Protein AF-A0A9P6GEH4-F1 (afdb_monomer_lite)

InterPro domains:
  IPR002589 Macro domain [PF01661] (105-214)
  IPR002589 Macro domain [PS51154] (75-258)
  IPR002589 Macro domain [SM00506] (87-214)
  IPR043472 Macro domain-like [G3DSA:3.40.220.10] (6-264)
  IPR043472 Macro domain-like [SSF52949] (82-255)

Radius of gyration: 27.11 Å; chains: 1; bounding box: 64×70×60 Å

Sequence (370 aa):
MNAICENITEMIKLAKTKENLGMPSHKILWVDYNDHMYTYQVLNIVELVEITQEFAQHLNDVLERDVAGILLAKDTSATPSACFNEIVCLTKEDITKIEVDILVRSTDKEFSGIGRLDRTVFLVGGLELQQECAKHAPCKEGEVVLTRGYALPAKQVLHAIPPAIYKTDTLQVLRQMYRKIIHMASYLEARSIAISTLGTGILKYPRTNSATIALREIKEFLRFGESNKQSNSIKKIVLIVFSSNNEFIYKSLLPAYFPPNALSIDDREHIRRSGSAKQSASNARPLEPTKEDTLIVFESHARGCPTCRNIPELYSEGRDFCDDGYRFAAQGLQHLHMRADQSVHQLRTVEDFPQEMDIPVVFPLSLELL

Secondary structure (DSSP, 8-state):
-----SSHHHHHHHHHHHGGGTPPPHHHHHHHHHHHHHHHHS--HHHHHHHHHHHHHHHHHHHHHHHT-S-------PPP-HHHHHHEEEEES-GGG---SEEEEE--TT----SHHHHHHHHHHHHHHHHHHHTTPSP-TT-EEEEE-TTSSSSEEEEE---SS--TTHHHHHHHHHHHHHHHHHHTT-SEEEEE-SSSSTT---HHHHHHHHHHHHHHHHHHHHHTT------EEEEEESSHHHHHHHHHHHHHHSPPP---HHHHHHHHHHS--S----SPEEPPHHHHHHHHHHHHHHHH-TTTT-HHHHHHTTPPPPHHHHHHHHHHHTTEEE-TTS-EEE--TTTSPPEEEE--TT-HHHHHH-

Structure (mmCIF, N/CA/C/O backbone):
data_AF-A0A9P6GEH4-F1
#
_entry.id   AF-A0A9P6GEH4-F1
#
loop_
_atom_site.group_PDB
_atom_site.id
_atom_site.type_symbol
_atom_site.label_atom_id
_atom_site.label_alt_id
_atom_site.label_comp_id
_atom_site.label_asym_id
_atom_site.label_entity_id
_atom_site.label_seq_id
_atom_site.pdbx_PDB_ins_code
_atom_site.Cartn_x
_atom_site.Cartn_y
_atom_site.Cartn_z
_atom_site.occupancy
_atom_site.B_iso_or_equiv
_atom_site.auth_seq_id
_atom_site.auth_comp_id
_atom_site.auth_asym_id
_atom_site.auth_atom_id
_atom_site.pdbx_PDB_model_num
ATOM 1 N N . MET A 1 1 ? 49.163 -15.439 -20.091 1.00 29.33 1 MET A N 1
ATOM 2 C CA . MET A 1 1 ? 48.497 -15.711 -18.800 1.00 29.33 1 MET A CA 1
ATOM 3 C C . MET A 1 1 ? 47.175 -14.976 -18.822 1.00 29.33 1 MET A C 1
ATOM 5 O O . MET A 1 1 ? 47.191 -13.753 -18.901 1.00 29.33 1 MET A O 1
ATOM 9 N N . ASN A 1 2 ? 46.056 -15.698 -18.844 1.00 35.34 2 ASN A N 1
ATOM 10 C CA . ASN A 1 2 ? 44.735 -15.075 -18.837 1.00 35.34 2 ASN A CA 1
ATOM 11 C C . ASN A 1 2 ? 44.352 -14.795 -17.385 1.00 35.34 2 ASN A C 1
ATOM 13 O O . ASN A 1 2 ? 44.004 -15.721 -16.660 1.00 35.34 2 ASN A O 1
ATOM 17 N N . ALA A 1 3 ? 44.449 -13.535 -16.963 1.00 37.56 3 ALA A N 1
ATOM 18 C CA . ALA A 1 3 ? 43.859 -13.105 -15.704 1.00 37.56 3 ALA A CA 1
ATOM 19 C C . ALA A 1 3 ? 42.332 -13.157 -15.855 1.00 37.56 3 ALA A C 1
ATOM 21 O O . ALA A 1 3 ? 41.754 -12.377 -16.615 1.00 37.56 3 ALA A O 1
ATOM 22 N N . ILE A 1 4 ? 41.703 -14.111 -15.172 1.00 38.25 4 ILE A N 1
ATOM 23 C CA . ILE A 1 4 ? 40.253 -14.154 -14.996 1.00 38.25 4 ILE A CA 1
ATOM 24 C C . ILE A 1 4 ? 39.933 -13.068 -13.967 1.00 38.25 4 ILE A C 1
ATOM 26 O O . ILE A 1 4 ? 40.481 -13.096 -12.870 1.00 38.25 4 ILE A O 1
ATOM 30 N N . CYS A 1 5 ? 39.113 -12.079 -14.326 1.00 41.75 5 CYS A N 1
ATOM 31 C CA . CYS A 1 5 ? 38.716 -11.034 -13.383 1.00 41.75 5 CYS A CA 1
ATOM 32 C C . CYS A 1 5 ? 37.807 -11.626 -12.306 1.00 41.75 5 CYS A C 1
ATOM 34 O O . CYS A 1 5 ? 36.786 -12.230 -12.634 1.00 41.75 5 CYS A O 1
ATOM 36 N N . GLU A 1 6 ? 38.140 -11.409 -11.036 1.00 40.22 6 GLU A N 1
ATOM 37 C CA . GLU A 1 6 ? 37.433 -12.051 -9.920 1.00 40.22 6 GLU A CA 1
ATOM 38 C C . GLU A 1 6 ? 36.122 -11.332 -9.563 1.00 40.22 6 GLU A C 1
ATOM 40 O O . GLU A 1 6 ? 35.276 -11.877 -8.858 1.00 40.22 6 GLU A O 1
ATOM 45 N N . ASN A 1 7 ? 35.917 -10.103 -10.053 1.00 47.06 7 ASN A N 1
ATOM 46 C CA . ASN A 1 7 ? 34.675 -9.360 -9.848 1.00 47.06 7 ASN A CA 1
ATOM 47 C C . ASN A 1 7 ? 34.365 -8.343 -10.964 1.00 47.06 7 ASN A C 1
ATOM 49 O O . ASN A 1 7 ? 35.218 -7.934 -11.757 1.00 47.06 7 ASN A O 1
ATOM 53 N N . ILE A 1 8 ? 33.111 -7.881 -10.990 1.00 46.91 8 ILE A N 1
ATOM 54 C CA . ILE A 1 8 ? 32.591 -6.960 -12.012 1.00 46.91 8 ILE A CA 1
ATOM 55 C C . ILE A 1 8 ? 33.270 -5.575 -11.982 1.00 46.91 8 ILE A C 1
ATOM 57 O O . ILE A 1 8 ? 33.407 -4.925 -13.018 1.00 46.91 8 ILE A O 1
ATOM 61 N N . THR A 1 9 ? 33.764 -5.138 -10.818 1.00 47.22 9 THR A N 1
ATOM 62 C CA . THR A 1 9 ? 34.487 -3.864 -10.664 1.00 47.22 9 THR A CA 1
ATOM 63 C C . THR A 1 9 ? 35.869 -3.931 -11.311 1.00 47.22 9 THR A C 1
ATOM 65 O O . THR A 1 9 ? 36.309 -2.956 -11.924 1.00 47.22 9 THR A O 1
ATOM 68 N N . GLU A 1 10 ? 36.545 -5.078 -11.228 1.00 55.12 10 GLU A N 1
ATOM 69 C CA . GLU A 1 10 ? 37.773 -5.331 -11.982 1.00 55.12 10 GLU A CA 1
ATOM 70 C C . GLU A 1 10 ? 37.519 -5.393 -13.481 1.00 55.12 10 GLU A C 1
ATOM 72 O O . GLU A 1 10 ? 38.240 -4.723 -14.213 1.00 55.12 10 GLU A O 1
ATOM 77 N N . MET A 1 11 ? 36.470 -6.083 -13.947 1.00 52.72 11 MET A N 1
ATOM 78 C CA . MET A 1 11 ? 36.113 -6.077 -15.375 1.00 52.72 11 MET A CA 1
ATOM 79 C C . MET A 1 11 ? 35.898 -4.655 -15.910 1.00 52.72 11 MET A C 1
ATOM 81 O O . MET A 1 11 ? 36.449 -4.299 -16.951 1.00 52.72 11 MET A O 1
ATOM 85 N N . ILE A 1 12 ? 35.170 -3.806 -15.176 1.00 52.88 12 ILE A N 1
ATOM 86 C CA . ILE A 1 12 ? 34.937 -2.404 -15.559 1.00 52.88 12 ILE A CA 1
ATOM 87 C C . ILE A 1 12 ? 36.247 -1.596 -15.566 1.00 52.88 12 ILE A C 1
ATOM 89 O O . ILE A 1 12 ? 36.459 -0.777 -16.464 1.00 52.88 12 ILE A O 1
ATOM 93 N N . LYS A 1 13 ? 37.150 -1.817 -14.599 1.00 58.22 13 LYS A N 1
ATOM 94 C CA . LYS A 1 13 ? 38.481 -1.183 -14.585 1.00 58.22 13 LYS A CA 1
ATOM 95 C C . LYS A 1 13 ? 39.350 -1.655 -15.755 1.00 58.22 13 LYS A C 1
ATOM 97 O O . LYS A 1 13 ? 39.990 -0.821 -16.389 1.00 58.22 13 LYS A O 1
ATOM 102 N N . LEU A 1 14 ? 39.342 -2.954 -16.059 1.00 56.81 14 LEU A N 1
ATOM 103 C CA . LEU A 1 14 ? 40.127 -3.573 -17.129 1.00 56.81 14 LEU A CA 1
ATOM 104 C C . LEU A 1 14 ? 39.639 -3.142 -18.521 1.00 56.81 14 LEU A C 1
ATOM 106 O O . LEU A 1 14 ? 40.446 -2.909 -19.417 1.00 56.81 14 LEU A O 1
ATOM 110 N N . ALA A 1 15 ? 38.323 -3.001 -18.701 1.00 52.69 15 ALA A N 1
ATOM 111 C CA . ALA A 1 15 ? 37.733 -2.480 -19.930 1.00 52.69 15 ALA A CA 1
ATOM 112 C C . ALA A 1 15 ? 38.153 -1.018 -20.171 1.00 52.69 15 ALA A C 1
ATOM 114 O O . ALA A 1 15 ? 38.608 -0.682 -21.262 1.00 52.69 15 ALA A O 1
ATOM 115 N N . LYS A 1 16 ? 38.109 -0.174 -19.127 1.00 51.66 16 LYS A N 1
ATOM 116 C CA . LYS A 1 16 ? 38.558 1.229 -19.195 1.00 51.66 16 LYS A CA 1
ATOM 117 C C . LYS A 1 16 ? 40.055 1.387 -19.480 1.00 51.66 16 LYS A C 1
ATOM 119 O O . LYS A 1 16 ? 40.435 2.347 -20.140 1.00 51.66 16 LYS A O 1
ATOM 124 N N . THR A 1 17 ? 40.920 0.481 -19.013 1.00 57.41 17 THR A N 1
ATOM 125 C CA . THR A 1 17 ? 42.356 0.527 -19.356 1.00 57.41 17 THR A CA 1
ATOM 126 C C . THR A 1 17 ? 42.661 -0.018 -20.751 1.00 57.41 17 THR A C 1
ATOM 128 O O . THR A 1 17 ? 43.572 0.492 -21.399 1.00 57.41 17 THR A O 1
ATOM 131 N N . LYS A 1 18 ? 41.904 -1.007 -21.247 1.00 53.06 18 LYS A N 1
ATOM 132 C CA . LYS A 1 18 ? 42.095 -1.586 -22.592 1.00 53.06 18 LYS A CA 1
ATOM 133 C C . LYS A 1 18 ? 41.580 -0.706 -23.737 1.00 53.06 18 LYS A C 1
ATOM 135 O O . LYS A 1 18 ? 42.082 -0.826 -24.852 1.00 53.06 18 LYS A O 1
ATOM 140 N N . GLU A 1 19 ? 40.653 0.210 -23.468 1.00 50.16 19 GLU A N 1
ATOM 141 C CA . GLU A 1 19 ? 40.139 1.180 -24.451 1.00 50.16 19 GLU A CA 1
ATOM 142 C C . GLU A 1 19 ? 41.254 2.108 -24.994 1.00 50.16 19 GLU A C 1
ATOM 144 O O . GLU A 1 19 ? 41.258 2.459 -26.170 1.00 50.16 19 GLU A O 1
ATOM 149 N N . ASN A 1 20 ? 42.289 2.385 -24.186 1.00 55.12 20 ASN A N 1
ATOM 150 C CA . ASN A 1 20 ? 43.488 3.141 -24.588 1.00 55.12 20 ASN A CA 1
ATOM 151 C C . ASN A 1 20 ? 44.488 2.348 -25.463 1.00 55.12 20 ASN A C 1
ATOM 153 O O . ASN A 1 20 ? 45.518 2.892 -25.856 1.00 55.12 20 ASN A O 1
ATOM 157 N N . LEU A 1 21 ? 44.225 1.065 -25.744 1.00 55.62 21 LEU A N 1
ATOM 158 C CA . LEU A 1 21 ? 45.122 0.151 -26.472 1.00 55.62 21 LEU A CA 1
ATOM 159 C C . LEU A 1 21 ? 44.523 -0.354 -27.801 1.00 55.62 21 LEU A C 1
ATOM 161 O O . LEU A 1 21 ? 45.033 -1.310 -28.381 1.00 55.62 21 LEU A O 1
ATOM 165 N N . GLY A 1 22 ? 43.443 0.267 -28.292 1.00 55.34 22 GLY A N 1
ATOM 166 C CA . GLY A 1 22 ? 42.822 -0.082 -29.580 1.00 55.34 22 GLY A CA 1
ATOM 167 C C . GLY A 1 22 ? 42.017 -1.389 -29.581 1.00 55.34 22 GLY A C 1
ATOM 168 O O . GLY A 1 22 ? 41.702 -1.917 -30.644 1.00 55.34 22 GLY A O 1
ATOM 169 N N . MET A 1 23 ? 41.687 -1.921 -28.402 1.00 52.28 23 MET A N 1
ATOM 170 C CA . MET A 1 23 ? 40.798 -3.078 -28.234 1.00 52.28 23 MET A CA 1
ATOM 171 C C . MET A 1 23 ? 39.316 -2.643 -28.263 1.00 52.28 23 MET A C 1
ATOM 173 O O . MET A 1 23 ? 39.033 -1.470 -28.004 1.00 52.28 23 MET A O 1
ATOM 177 N N . PRO A 1 24 ? 38.358 -3.545 -28.575 1.00 52.41 24 PRO A N 1
ATOM 178 C CA . PRO A 1 24 ? 36.937 -3.202 -28.647 1.00 52.41 24 PRO A CA 1
ATOM 179 C C . PRO A 1 24 ? 36.433 -2.540 -27.360 1.00 52.41 24 PRO A C 1
ATOM 181 O O . PRO A 1 24 ? 36.790 -2.947 -26.252 1.00 52.41 24 PRO A O 1
ATOM 184 N N . SER A 1 25 ? 35.596 -1.513 -27.527 1.00 57.25 25 SER A N 1
ATOM 185 C CA . SER A 1 25 ? 35.093 -0.699 -26.420 1.00 57.25 25 SER A CA 1
ATOM 186 C C . SER A 1 25 ? 34.323 -1.531 -25.399 1.00 57.25 25 SER A C 1
ATOM 188 O O . SER A 1 25 ? 33.739 -2.574 -25.712 1.00 57.25 25 SER A O 1
ATOM 190 N N . HIS A 1 26 ? 34.241 -1.010 -24.175 1.00 53.53 26 HIS A N 1
ATOM 191 C CA . HIS A 1 26 ? 33.457 -1.604 -23.088 1.00 53.53 26 HIS A CA 1
ATOM 192 C C . HIS A 1 26 ? 32.004 -1.930 -23.500 1.00 53.53 26 HIS A C 1
ATOM 194 O O . HIS A 1 26 ? 31.416 -2.883 -22.997 1.00 53.53 26 HIS A O 1
ATOM 200 N N . LYS A 1 27 ? 31.445 -1.172 -24.454 1.00 52.47 27 LYS A N 1
ATOM 201 C CA . LYS A 1 27 ? 30.109 -1.374 -25.028 1.00 52.47 27 LYS A CA 1
ATOM 202 C C . LYS A 1 27 ? 29.993 -2.645 -25.879 1.00 52.47 27 LYS A C 1
ATOM 204 O O . LYS A 1 27 ? 28.942 -3.271 -25.845 1.00 52.47 27 LYS A O 1
ATOM 209 N N . ILE A 1 28 ? 31.032 -3.030 -26.624 1.00 61.00 28 ILE A N 1
ATOM 210 C CA . ILE A 1 28 ? 31.023 -4.249 -27.455 1.00 61.00 28 ILE A CA 1
ATOM 211 C C . ILE A 1 28 ? 31.095 -5.483 -26.552 1.00 61.00 28 ILE A C 1
ATOM 213 O O . ILE A 1 28 ? 30.226 -6.341 -26.630 1.00 61.00 28 ILE A O 1
ATOM 217 N N . LEU A 1 29 ? 32.029 -5.495 -25.593 1.00 56.44 29 LEU A N 1
ATOM 218 C CA . LEU A 1 29 ? 32.138 -6.561 -24.586 1.00 56.44 29 LEU A CA 1
ATOM 219 C C . LEU A 1 29 ? 30.831 -6.756 -23.792 1.00 56.44 29 LEU A C 1
ATOM 221 O O . LEU A 1 29 ? 30.481 -7.875 -23.427 1.00 56.44 29 LEU A O 1
ATOM 225 N N . TRP A 1 30 ? 30.100 -5.667 -23.536 1.00 56.94 30 TRP A N 1
ATOM 226 C CA . TRP A 1 30 ? 28.792 -5.699 -22.881 1.00 56.94 30 TRP A CA 1
ATOM 227 C C . TRP A 1 30 ? 27.683 -6.278 -23.770 1.00 56.94 30 TRP A C 1
ATOM 229 O O . TRP A 1 30 ? 26.788 -6.947 -23.259 1.00 56.94 30 TRP A O 1
ATOM 239 N N . VAL A 1 31 ? 27.717 -6.030 -25.082 1.00 61.59 31 VAL A N 1
ATOM 240 C CA . VAL A 1 31 ? 26.773 -6.629 -26.039 1.00 61.59 31 VAL A CA 1
ATOM 241 C C . VAL A 1 31 ? 27.049 -8.125 -26.175 1.00 61.59 31 VAL A C 1
ATOM 243 O O . VAL A 1 31 ? 26.137 -8.908 -25.931 1.00 61.59 31 VAL A O 1
ATOM 246 N N . ASP A 1 32 ? 28.300 -8.523 -26.424 1.00 62.56 32 ASP A N 1
ATOM 247 C CA . ASP A 1 32 ? 28.694 -9.931 -26.579 1.00 62.56 32 ASP A CA 1
ATOM 248 C C . ASP A 1 32 ? 28.355 -10.766 -25.328 1.00 62.56 32 ASP A C 1
ATOM 250 O O . ASP A 1 32 ? 27.856 -11.888 -25.430 1.00 62.56 32 ASP A O 1
ATOM 254 N N . TYR A 1 33 ? 28.572 -10.207 -24.129 1.00 60.75 33 TYR A N 1
ATOM 255 C CA . TYR A 1 33 ? 28.192 -10.857 -22.871 1.00 60.75 33 TYR A CA 1
ATOM 256 C C . TYR A 1 33 ? 26.672 -11.028 -22.739 1.00 60.75 33 TYR A C 1
ATOM 258 O O . TYR A 1 33 ? 26.213 -12.084 -22.306 1.00 60.75 33 TYR A O 1
ATOM 266 N N . ASN A 1 34 ? 25.882 -10.017 -23.117 1.00 57.47 34 ASN A N 1
ATOM 267 C CA . ASN A 1 34 ? 24.424 -10.113 -23.058 1.00 57.47 34 ASN A CA 1
ATOM 268 C C . ASN A 1 34 ? 23.869 -11.117 -24.070 1.00 57.47 34 ASN A C 1
ATOM 270 O O . ASN A 1 34 ? 23.026 -11.920 -23.685 1.00 57.47 34 ASN A O 1
ATOM 274 N N . ASP A 1 35 ? 24.364 -11.126 -25.309 1.00 64.50 35 ASP A N 1
ATOM 275 C CA . ASP A 1 35 ? 23.955 -12.099 -26.332 1.00 64.50 35 ASP A CA 1
ATOM 276 C C . ASP A 1 35 ? 24.267 -13.534 -25.881 1.00 64.50 35 ASP A C 1
ATOM 278 O O . ASP A 1 35 ? 23.416 -14.423 -25.969 1.00 64.50 35 ASP A O 1
ATOM 282 N N . HIS A 1 36 ? 25.453 -13.757 -25.303 1.00 63.53 36 HIS A N 1
ATOM 283 C CA . HIS A 1 36 ? 25.829 -15.046 -24.725 1.00 63.53 36 HIS A CA 1
ATOM 284 C C . HIS A 1 36 ? 24.903 -15.452 -23.564 1.00 63.53 36 HIS A C 1
ATOM 286 O O . HIS A 1 36 ? 24.364 -16.559 -23.556 1.00 63.53 36 HIS A O 1
ATOM 292 N N . MET A 1 37 ? 24.692 -14.574 -22.579 1.00 55.06 37 MET A N 1
ATOM 293 C CA . MET A 1 37 ? 23.843 -14.879 -21.418 1.00 55.06 37 MET A CA 1
ATOM 294 C C . MET A 1 37 ? 22.379 -15.117 -21.814 1.00 55.06 37 MET A C 1
ATOM 296 O O . MET A 1 37 ? 21.762 -16.064 -21.325 1.00 55.06 37 MET A O 1
ATOM 300 N N . TYR A 1 38 ? 21.846 -14.345 -22.763 1.00 56.09 38 TYR A N 1
ATOM 301 C CA . TYR A 1 38 ? 20.483 -14.521 -23.259 1.00 56.09 38 TYR A CA 1
ATOM 302 C C . TYR A 1 38 ? 20.323 -15.840 -24.032 1.00 56.09 38 TYR A C 1
ATOM 304 O O . TYR A 1 38 ? 19.338 -16.548 -23.842 1.00 56.09 38 TYR A O 1
ATOM 312 N N . THR A 1 39 ? 21.328 -16.221 -24.830 1.00 66.44 39 THR A N 1
ATOM 313 C CA . THR A 1 39 ? 21.341 -17.482 -25.594 1.00 66.44 39 THR A CA 1
ATOM 314 C C . THR A 1 39 ? 21.360 -18.722 -24.693 1.00 66.44 39 THR A C 1
ATOM 316 O O . THR A 1 39 ? 20.686 -19.703 -25.000 1.00 66.44 39 THR A O 1
ATOM 319 N N . TYR A 1 40 ? 22.118 -18.700 -23.589 1.00 57.03 40 TYR A N 1
ATOM 320 C CA . TYR A 1 40 ? 22.329 -19.888 -22.745 1.00 57.03 40 TYR A CA 1
ATOM 321 C C . TYR A 1 40 ? 21.496 -19.938 -21.457 1.00 57.03 40 TYR A C 1
ATOM 323 O O . TYR A 1 40 ? 21.261 -21.030 -20.943 1.00 57.03 40 TYR A O 1
ATOM 331 N N . GLN A 1 41 ? 21.068 -18.796 -20.912 1.00 54.06 41 GLN A N 1
ATOM 332 C CA . GLN A 1 41 ? 20.320 -18.725 -19.647 1.00 54.06 41 GLN A CA 1
ATOM 333 C C . GLN A 1 41 ? 18.980 -17.984 -19.755 1.00 54.06 41 GLN A C 1
ATOM 335 O O . GLN A 1 41 ? 18.272 -17.887 -18.756 1.00 54.06 41 GLN A O 1
ATOM 340 N N . VAL A 1 42 ? 18.606 -17.489 -20.945 1.00 64.88 42 VAL A N 1
ATOM 341 C CA . VAL A 1 42 ? 17.361 -16.721 -21.178 1.00 64.88 42 VAL A CA 1
ATOM 342 C C . VAL A 1 42 ? 17.246 -15.503 -20.241 1.00 64.88 42 VAL A C 1
ATOM 344 O O . VAL A 1 42 ? 16.158 -15.083 -19.855 1.00 64.88 42 VAL A O 1
ATOM 347 N N . LEU A 1 43 ? 18.400 -14.955 -19.851 1.00 53.28 43 LEU A N 1
ATOM 348 C CA . LEU A 1 43 ? 18.552 -13.864 -18.894 1.00 53.28 43 LEU A CA 1
ATOM 349 C C . LEU A 1 43 ? 19.630 -12.908 -19.399 1.00 53.28 43 LEU A C 1
ATOM 351 O O . LEU A 1 43 ? 20.745 -13.329 -19.704 1.00 53.28 43 LEU A O 1
ATOM 355 N N . ASN A 1 44 ? 19.321 -11.617 -19.473 1.00 64.88 44 ASN A N 1
ATOM 356 C CA . ASN A 1 44 ? 20.319 -10.579 -19.734 1.00 64.88 44 ASN A CA 1
ATOM 357 C C . ASN A 1 44 ? 20.922 -10.040 -18.421 1.00 64.88 44 ASN A C 1
ATOM 359 O O . ASN A 1 44 ? 20.432 -10.309 -17.324 1.00 64.88 44 ASN A O 1
ATOM 363 N N . ILE A 1 45 ? 21.998 -9.251 -18.506 1.00 56.44 45 ILE A N 1
ATOM 364 C CA . ILE A 1 45 ? 22.689 -8.736 -17.315 1.00 56.44 45 ILE A CA 1
ATOM 365 C C . ILE A 1 45 ? 21.827 -7.772 -16.484 1.00 56.44 45 ILE A C 1
ATOM 367 O O . ILE A 1 45 ? 22.069 -7.633 -15.290 1.00 56.44 45 ILE A O 1
ATOM 371 N N . VAL A 1 46 ? 20.819 -7.116 -17.071 1.00 55.00 46 VAL A N 1
ATOM 372 C CA . VAL A 1 46 ? 19.888 -6.253 -16.324 1.00 55.00 46 VAL A CA 1
ATOM 373 C C . VAL A 1 46 ? 18.958 -7.117 -15.479 1.00 55.00 46 VAL A C 1
ATOM 375 O O . VAL A 1 46 ? 18.852 -6.879 -14.283 1.00 55.00 46 VAL A O 1
ATOM 378 N N . GLU A 1 47 ? 18.380 -8.170 -16.058 1.00 57.00 47 GLU A N 1
ATOM 379 C CA . GLU A 1 47 ? 17.556 -9.156 -15.342 1.00 57.00 47 GLU A CA 1
ATOM 380 C C . GLU A 1 47 ? 18.369 -9.889 -14.263 1.00 57.00 47 GLU A C 1
ATOM 382 O O . GLU A 1 47 ? 17.901 -10.055 -13.139 1.00 57.00 47 GLU A O 1
ATOM 387 N N . LEU A 1 48 ? 19.627 -10.246 -14.546 1.00 56.72 48 LEU A N 1
ATOM 388 C CA . LEU A 1 48 ? 20.543 -10.816 -13.554 1.00 56.72 48 LEU A CA 1
ATOM 389 C C . LEU A 1 48 ? 20.853 -9.824 -12.418 1.00 56.72 48 LEU A C 1
ATOM 391 O O . LEU A 1 48 ? 20.891 -10.215 -11.251 1.00 56.72 48 LEU A O 1
ATOM 395 N N . VAL A 1 49 ? 21.051 -8.537 -12.723 1.00 55.78 49 VAL A N 1
ATOM 396 C CA . VAL A 1 49 ? 21.227 -7.478 -11.713 1.00 55.78 49 VAL A CA 1
ATOM 397 C C . VAL A 1 49 ? 19.940 -7.250 -10.914 1.00 55.78 49 VAL A C 1
ATOM 399 O O . VAL A 1 49 ? 20.012 -6.988 -9.717 1.00 55.78 49 VAL A O 1
ATOM 402 N N . GLU A 1 50 ? 18.762 -7.395 -11.518 1.00 55.66 50 GLU A N 1
ATOM 403 C CA . GLU A 1 50 ? 17.484 -7.329 -10.805 1.00 55.66 50 GLU A CA 1
ATOM 404 C C . GLU A 1 50 ? 17.296 -8.526 -9.870 1.00 55.66 50 GLU A C 1
ATOM 406 O O . GLU A 1 50 ? 17.058 -8.311 -8.685 1.00 55.66 50 GLU A O 1
ATOM 411 N N . ILE A 1 51 ? 17.514 -9.757 -10.341 1.00 54.50 51 ILE A N 1
ATOM 412 C CA . ILE A 1 51 ? 17.448 -10.977 -9.520 1.00 54.50 51 ILE A CA 1
ATOM 413 C C . ILE A 1 51 ? 18.479 -10.931 -8.388 1.00 54.50 51 ILE A C 1
ATOM 415 O O . ILE A 1 51 ? 18.154 -11.255 -7.249 1.00 54.50 51 ILE A O 1
ATOM 419 N N . THR A 1 52 ? 19.712 -10.490 -8.652 1.00 51.72 52 THR A N 1
ATOM 420 C CA . THR A 1 52 ? 20.743 -10.376 -7.605 1.00 51.72 52 THR A CA 1
ATOM 421 C C . THR A 1 52 ? 20.483 -9.225 -6.635 1.00 51.72 52 THR A C 1
ATOM 423 O O . THR A 1 52 ? 20.843 -9.347 -5.468 1.00 51.72 52 THR A O 1
ATOM 426 N N . GLN A 1 53 ? 19.803 -8.147 -7.043 1.00 52.59 53 GLN A N 1
ATOM 427 C CA . GLN A 1 53 ? 19.313 -7.112 -6.122 1.00 52.59 53 GLN A CA 1
ATOM 428 C C . GLN A 1 53 ? 18.106 -7.582 -5.303 1.00 52.59 53 GLN A C 1
ATOM 430 O O . GLN A 1 53 ? 18.031 -7.271 -4.117 1.00 52.59 53 GLN A O 1
ATOM 435 N N . GLU A 1 54 ? 17.180 -8.345 -5.888 1.00 49.69 54 GLU A N 1
ATOM 436 C CA . GLU A 1 54 ? 16.083 -8.975 -5.148 1.00 49.69 54 GLU A CA 1
ATOM 437 C C . GLU A 1 54 ? 16.618 -10.000 -4.146 1.00 49.69 54 GLU A C 1
ATOM 439 O O . GLU A 1 54 ? 16.198 -9.983 -2.991 1.00 49.69 54 GLU A O 1
ATOM 444 N N . PHE A 1 55 ? 17.602 -10.812 -4.542 1.00 45.38 55 PHE A N 1
ATOM 445 C CA . PHE A 1 55 ? 18.310 -11.747 -3.674 1.00 45.38 55 PHE A CA 1
ATOM 446 C C . PHE A 1 55 ? 19.094 -11.025 -2.577 1.00 45.38 55 PHE A C 1
ATOM 448 O O . PHE A 1 55 ? 18.911 -11.351 -1.414 1.00 45.38 55 PHE A O 1
ATOM 455 N N . ALA A 1 56 ? 19.896 -10.002 -2.892 1.00 47.62 56 ALA A N 1
ATOM 456 C CA . ALA A 1 56 ? 20.638 -9.232 -1.891 1.00 47.62 56 ALA A CA 1
ATOM 457 C C . ALA A 1 56 ? 19.709 -8.484 -0.922 1.00 47.62 56 ALA A C 1
ATOM 459 O O . ALA A 1 56 ? 19.988 -8.423 0.272 1.00 47.62 56 ALA A O 1
ATOM 460 N N . GLN A 1 57 ? 18.573 -7.963 -1.399 1.00 47.75 57 GLN A N 1
ATOM 461 C CA . GLN A 1 57 ? 17.549 -7.402 -0.520 1.00 47.75 57 GLN A CA 1
ATOM 462 C C . GLN A 1 57 ? 16.859 -8.496 0.301 1.00 47.75 57 GLN A C 1
ATOM 464 O O . GLN A 1 57 ? 16.556 -8.260 1.461 1.00 47.75 57 GLN A O 1
ATOM 469 N N . HIS A 1 58 ? 16.621 -9.688 -0.247 1.00 47.22 58 HIS A N 1
ATOM 470 C CA . HIS A 1 58 ? 16.071 -10.806 0.517 1.00 47.22 58 HIS A CA 1
ATOM 471 C C . HIS A 1 58 ? 17.049 -11.289 1.594 1.00 47.22 58 HIS A C 1
ATOM 473 O O . HIS A 1 58 ? 16.621 -11.565 2.708 1.00 47.22 58 HIS A O 1
ATOM 479 N N . LEU A 1 59 ? 18.347 -11.309 1.291 1.00 45.62 59 LEU A N 1
ATOM 480 C CA . LEU A 1 59 ? 19.426 -11.657 2.209 1.00 45.62 59 LEU A CA 1
ATOM 481 C C . LEU A 1 59 ? 19.596 -10.582 3.289 1.00 45.62 59 LEU A C 1
ATOM 483 O O . LEU A 1 59 ? 19.711 -10.931 4.452 1.00 45.62 59 LEU A O 1
ATOM 487 N N . ASN A 1 60 ? 19.487 -9.293 2.952 1.00 48.53 60 ASN A N 1
ATOM 488 C CA . ASN A 1 60 ? 19.384 -8.218 3.945 1.00 48.53 60 ASN A CA 1
ATOM 489 C C . ASN A 1 60 ? 18.114 -8.340 4.801 1.00 48.53 60 ASN A C 1
ATOM 491 O O . ASN A 1 60 ? 18.199 -8.191 6.011 1.00 48.53 60 ASN A O 1
ATOM 495 N N . ASP A 1 61 ? 16.956 -8.659 4.214 1.00 45.59 61 ASP A N 1
ATOM 496 C CA . ASP A 1 61 ? 15.708 -8.878 4.959 1.00 45.59 61 ASP A CA 1
ATOM 497 C C . ASP A 1 61 ? 15.812 -10.128 5.875 1.00 45.59 61 ASP A C 1
ATOM 499 O O . ASP A 1 61 ? 15.164 -10.179 6.918 1.00 45.59 61 ASP A O 1
ATOM 503 N N . VAL A 1 62 ? 16.622 -11.134 5.511 1.00 45.50 62 VAL A N 1
ATOM 504 C CA . VAL A 1 62 ? 16.934 -12.326 6.329 1.00 45.50 62 VAL A CA 1
ATOM 505 C C . VAL A 1 62 ? 17.964 -12.010 7.419 1.00 45.50 62 VAL A C 1
ATOM 507 O O . VAL A 1 62 ? 17.776 -12.414 8.558 1.00 45.50 62 VAL A O 1
ATOM 510 N N . LEU A 1 63 ? 18.990 -11.213 7.129 1.00 39.94 63 LEU A N 1
ATOM 511 C CA . LEU A 1 63 ? 19.943 -10.734 8.133 1.00 39.94 63 LEU A CA 1
ATOM 512 C C . LEU A 1 63 ? 19.267 -9.784 9.139 1.00 39.94 63 LEU A C 1
ATOM 514 O O . LEU A 1 63 ? 19.532 -9.875 10.334 1.00 39.94 63 LEU A O 1
ATOM 518 N N . GLU A 1 64 ? 18.335 -8.930 8.697 1.00 44.41 64 GLU A N 1
ATOM 519 C CA . GLU A 1 64 ? 17.463 -8.155 9.593 1.00 44.41 64 GLU A CA 1
ATOM 520 C C . GLU A 1 64 ? 16.557 -9.074 10.433 1.00 44.41 64 GLU A C 1
ATOM 522 O O . GLU A 1 64 ? 16.320 -8.760 11.598 1.00 44.41 64 GLU A O 1
ATOM 527 N N . ARG A 1 65 ? 16.085 -10.216 9.899 1.00 41.44 65 ARG A N 1
ATOM 528 C CA . ARG A 1 65 ? 15.329 -11.224 10.672 1.00 41.44 65 ARG A CA 1
ATOM 529 C C . ARG A 1 65 ? 16.177 -11.920 11.731 1.00 41.44 65 ARG A C 1
ATOM 531 O O . ARG A 1 65 ? 15.698 -12.035 12.850 1.00 41.44 65 ARG A O 1
ATOM 538 N N . ASP A 1 66 ? 17.397 -12.349 11.415 1.00 36.78 66 ASP A N 1
ATOM 539 C CA . ASP A 1 66 ? 18.259 -13.062 12.371 1.00 36.78 66 ASP A CA 1
ATOM 540 C C . ASP A 1 66 ? 18.795 -12.126 13.465 1.00 36.78 66 ASP A C 1
ATOM 542 O O . ASP A 1 66 ? 18.809 -12.484 14.643 1.00 36.78 66 ASP A O 1
ATOM 546 N N . VAL A 1 67 ? 19.154 -10.883 13.118 1.00 40.03 67 VAL A N 1
ATOM 547 C CA . VAL A 1 67 ? 19.527 -9.854 14.108 1.00 40.03 67 VAL A CA 1
ATOM 548 C C . VAL A 1 67 ? 18.319 -9.435 14.960 1.00 40.03 67 VAL A C 1
ATOM 550 O O . VAL A 1 67 ? 18.475 -9.136 16.144 1.00 40.03 67 VAL A O 1
ATOM 553 N N . ALA A 1 68 ? 17.107 -9.460 14.398 1.00 39.16 68 ALA A N 1
ATOM 554 C CA . ALA A 1 68 ? 15.848 -9.294 15.125 1.00 39.16 68 ALA A CA 1
ATOM 555 C C . ALA A 1 68 ? 15.177 -10.643 15.462 1.00 39.16 68 ALA A C 1
ATOM 557 O O . ALA A 1 68 ? 13.948 -10.727 15.468 1.00 39.16 68 ALA A O 1
ATOM 558 N N . GLY A 1 69 ? 15.972 -11.683 15.766 1.00 36.06 69 GLY A N 1
ATOM 559 C CA . GLY A 1 69 ? 15.540 -13.079 15.973 1.00 36.06 69 GLY A CA 1
ATOM 560 C C . GLY A 1 69 ? 14.579 -13.333 17.143 1.00 36.06 69 GLY A C 1
ATOM 561 O O . GLY A 1 69 ? 14.252 -14.473 17.457 1.00 36.06 69 GLY A O 1
ATOM 562 N N . ILE A 1 70 ? 14.099 -12.272 17.787 1.00 39.59 70 ILE A N 1
ATOM 563 C CA . ILE A 1 70 ? 12.920 -12.263 18.640 1.00 39.59 70 ILE A CA 1
ATOM 564 C C . ILE A 1 70 ? 12.097 -11.050 18.193 1.00 39.59 70 ILE A C 1
ATOM 566 O O . ILE A 1 70 ? 12.628 -9.938 18.115 1.00 39.59 70 ILE A O 1
ATOM 570 N N . LEU A 1 71 ? 10.784 -11.227 17.994 1.00 40.38 71 LEU A N 1
ATOM 571 C CA . LEU A 1 71 ? 9.810 -10.126 18.008 1.00 40.38 71 LEU A CA 1
ATOM 572 C C . LEU A 1 71 ? 9.725 -9.546 19.431 1.00 40.38 71 LEU A C 1
ATOM 574 O O . LEU A 1 71 ? 8.696 -9.626 20.103 1.00 40.38 71 LEU A O 1
ATOM 578 N N . LEU A 1 72 ? 10.827 -8.960 19.907 1.00 34.91 72 LEU A N 1
ATOM 579 C CA . LEU A 1 72 ? 10.810 -8.070 21.048 1.00 34.91 72 LEU A CA 1
ATOM 580 C C . LEU A 1 72 ? 9.855 -6.953 20.659 1.00 34.91 72 LEU A C 1
ATOM 582 O O . LEU A 1 72 ? 10.053 -6.279 19.642 1.00 34.91 72 LEU A O 1
ATOM 586 N N . ALA A 1 73 ? 8.794 -6.796 21.447 1.00 38.19 73 ALA A N 1
ATOM 587 C CA . ALA A 1 73 ? 7.929 -5.642 21.336 1.00 38.19 73 ALA A CA 1
ATOM 588 C C . ALA A 1 73 ? 8.835 -4.410 21.425 1.00 38.19 73 ALA A C 1
ATOM 590 O O . ALA A 1 73 ? 9.411 -4.149 22.477 1.00 38.19 73 ALA A O 1
ATOM 591 N N . LYS A 1 74 ? 9.020 -3.701 20.303 1.00 41.50 74 LYS A N 1
ATOM 592 C CA . LYS A 1 74 ? 9.770 -2.444 20.302 1.00 41.50 74 LYS A CA 1
ATOM 593 C C . LYS A 1 74 ? 9.108 -1.551 21.335 1.00 41.50 74 LYS A C 1
ATOM 595 O O . LYS A 1 74 ? 7.908 -1.305 21.194 1.00 41.50 74 LYS A O 1
ATOM 600 N N . ASP A 1 75 ? 9.879 -1.108 22.330 1.00 40.69 75 ASP A N 1
ATOM 601 C CA . ASP A 1 75 ? 9.386 -0.273 23.422 1.00 40.69 75 ASP A CA 1
ATOM 602 C C . ASP A 1 75 ? 8.533 0.851 22.848 1.00 40.69 75 ASP A C 1
ATOM 604 O O . ASP A 1 75 ? 9.021 1.749 22.153 1.00 40.69 75 ASP A O 1
ATOM 608 N N . THR A 1 76 ? 7.226 0.746 23.074 1.00 45.44 76 THR A N 1
ATOM 609 C CA . THR A 1 76 ? 6.272 1.658 22.474 1.00 45.44 76 THR A CA 1
ATOM 610 C C . THR A 1 76 ? 5.747 2.614 23.523 1.00 45.44 76 THR A C 1
ATOM 612 O O . THR A 1 76 ? 5.141 2.228 24.517 1.00 45.44 76 THR A O 1
ATOM 615 N N . SER A 1 77 ? 5.947 3.902 23.260 1.00 57.81 77 SER A N 1
ATOM 616 C CA . SER A 1 77 ? 5.269 4.988 23.966 1.00 57.81 77 SER A CA 1
ATOM 617 C C . SER A 1 77 ? 3.806 5.150 23.524 1.00 57.81 77 SER A C 1
ATOM 619 O O . SER A 1 77 ? 3.134 6.098 23.926 1.00 57.81 77 SER A O 1
ATOM 621 N N . ALA A 1 78 ? 3.299 4.253 22.670 1.00 59.50 78 ALA A N 1
ATOM 622 C CA . ALA A 1 78 ? 1.907 4.213 22.260 1.00 59.50 78 ALA A CA 1
ATOM 623 C C . ALA A 1 78 ? 1.018 3.589 23.340 1.00 59.50 78 ALA A C 1
ATOM 625 O O . ALA A 1 78 ? 1.233 2.458 23.767 1.00 59.50 78 ALA A O 1
ATOM 626 N N . THR A 1 79 ? -0.058 4.282 23.696 1.00 70.38 79 THR A N 1
ATOM 627 C CA . THR A 1 79 ? -1.177 3.685 24.428 1.00 70.38 79 THR A CA 1
ATOM 628 C C . THR A 1 79 ? -2.082 2.899 23.467 1.00 70.38 79 THR A C 1
ATOM 630 O O . THR A 1 79 ? -2.337 3.387 22.360 1.00 70.38 79 THR A O 1
ATOM 633 N N . PRO A 1 80 ? -2.607 1.721 23.857 1.00 78.00 80 PRO A N 1
ATOM 634 C CA . PRO A 1 80 ? -3.647 1.026 23.096 1.00 78.00 80 PRO A CA 1
ATOM 635 C C . PRO A 1 80 ? -4.884 1.894 22.863 1.00 78.00 80 PRO A C 1
ATOM 637 O O . PRO A 1 80 ? -5.309 2.631 23.751 1.00 78.00 80 PRO A O 1
ATOM 640 N N . SER A 1 81 ? -5.467 1.790 21.668 1.00 78.62 81 SER A N 1
ATOM 641 C CA . SER A 1 81 ? -6.715 2.462 21.298 1.00 78.62 81 SER A CA 1
ATOM 642 C C . SER A 1 81 ? -7.578 1.511 20.478 1.00 78.62 81 SER A C 1
ATOM 644 O O . SER A 1 81 ? -7.249 1.190 19.334 1.00 78.62 81 SER A O 1
ATOM 646 N N . ALA A 1 82 ? -8.703 1.080 21.056 1.00 78.69 82 ALA A N 1
ATOM 647 C CA . ALA A 1 82 ? -9.668 0.211 20.385 1.00 78.69 82 ALA A CA 1
ATOM 648 C C . ALA A 1 82 ? -10.161 0.832 19.070 1.00 78.69 82 ALA A C 1
ATOM 650 O O . ALA A 1 82 ? -10.129 0.183 18.030 1.00 78.69 82 ALA A O 1
ATOM 651 N N . CYS A 1 83 ? -10.485 2.128 19.106 1.00 82.69 83 CYS A N 1
ATOM 652 C CA . CYS A 1 83 ? -10.913 2.910 17.950 1.00 82.69 83 CYS A CA 1
ATOM 653 C C . CYS A 1 83 ? -9.891 2.852 16.799 1.00 82.69 83 CYS A C 1
ATOM 655 O O . CYS A 1 83 ? -10.253 2.587 15.654 1.00 82.69 83 CYS A O 1
ATOM 657 N N . PHE A 1 84 ? -8.596 3.042 17.078 1.00 87.94 84 PHE A N 1
ATOM 658 C CA . PHE A 1 84 ? -7.579 3.000 16.019 1.00 87.94 84 PHE A CA 1
ATOM 659 C C . PHE A 1 84 ? -7.343 1.577 15.496 1.00 87.94 84 PHE A C 1
ATOM 661 O O . PHE A 1 84 ? -7.154 1.397 14.292 1.00 87.94 84 PHE A O 1
ATOM 668 N N . ASN A 1 85 ? -7.398 0.581 16.385 1.00 86.69 85 ASN A N 1
ATOM 669 C CA . ASN A 1 85 ? -7.242 -0.837 16.057 1.00 86.69 85 ASN A CA 1
ATOM 670 C C . ASN A 1 85 ? -8.413 -1.378 15.207 1.00 86.69 85 ASN A C 1
ATOM 672 O O . ASN A 1 85 ? -8.220 -2.272 14.388 1.00 86.69 85 ASN A O 1
ATOM 676 N N . GLU A 1 86 ? -9.615 -0.814 15.346 1.00 88.44 86 GLU A N 1
ATOM 677 C CA . GLU A 1 86 ? -10.758 -1.111 14.474 1.00 88.44 86 GLU A CA 1
ATOM 678 C C . GLU A 1 86 ? -10.634 -0.444 13.095 1.00 88.44 86 GLU A C 1
ATOM 680 O O . GLU A 1 86 ? -11.026 -1.038 12.086 1.00 88.44 86 GLU A O 1
ATOM 685 N N . ILE A 1 87 ? -10.062 0.763 13.021 1.00 92.56 87 ILE A N 1
ATOM 686 C CA . ILE A 1 87 ? -9.917 1.518 11.766 1.00 92.56 87 ILE A CA 1
ATOM 687 C C . ILE A 1 87 ? -8.805 0.942 10.880 1.00 92.56 87 ILE A C 1
ATOM 689 O O . ILE A 1 87 ? -9.019 0.749 9.680 1.00 92.56 87 ILE A O 1
ATOM 693 N N . VAL A 1 88 ? -7.618 0.678 11.431 1.00 94.88 88 VAL A N 1
ATOM 694 C CA . VAL A 1 88 ? -6.435 0.273 10.650 1.00 94.88 88 VAL A CA 1
ATOM 695 C C . VAL A 1 88 ? -6.354 -1.247 10.528 1.00 94.88 88 VAL A C 1
ATOM 697 O O . VAL A 1 88 ? -6.458 -1.970 11.511 1.00 94.88 88 VAL A O 1
ATOM 700 N N . CYS A 1 89 ? -6.127 -1.751 9.318 1.00 93.75 89 CYS A N 1
ATOM 701 C CA . CYS A 1 89 ? -5.892 -3.173 9.069 1.00 93.75 89 CYS A CA 1
ATOM 702 C C . CYS A 1 89 ? -4.803 -3.387 8.013 1.00 93.75 89 CYS A C 1
ATOM 704 O O . CYS A 1 89 ? -4.491 -2.486 7.236 1.00 93.75 89 CYS A O 1
ATOM 706 N N . LEU A 1 90 ? -4.231 -4.590 7.995 1.00 94.69 90 LEU A N 1
ATOM 707 C CA . LEU A 1 90 ? -3.240 -5.043 7.022 1.00 94.69 90 LEU A CA 1
ATOM 708 C C . LEU A 1 90 ? -3.787 -6.272 6.303 1.00 94.69 90 LEU A C 1
ATOM 710 O O . LEU A 1 90 ? -4.277 -7.189 6.957 1.00 94.69 90 LEU A O 1
ATOM 714 N N . THR A 1 91 ? -3.650 -6.313 4.981 1.00 93.00 91 THR A N 1
ATOM 715 C CA . THR A 1 91 ? -3.911 -7.520 4.192 1.00 93.00 91 THR A CA 1
ATOM 716 C C . THR A 1 91 ? -2.863 -7.699 3.097 1.00 93.00 91 THR A C 1
ATOM 718 O O . THR A 1 91 ? -2.290 -6.723 2.602 1.00 93.00 91 THR A O 1
ATOM 721 N N . LYS A 1 92 ? -2.601 -8.955 2.728 1.00 91.94 92 LYS A N 1
ATOM 722 C CA . LYS A 1 92 ? -1.728 -9.315 1.612 1.00 91.94 92 LYS A CA 1
ATOM 723 C C . LYS A 1 92 ? -2.586 -9.797 0.450 1.00 91.94 92 LYS A C 1
ATOM 725 O O . LYS A 1 92 ? -2.867 -10.983 0.338 1.00 91.94 92 LYS A O 1
ATOM 730 N N . GLU A 1 93 ? -3.009 -8.859 -0.387 1.00 90.88 93 GLU A N 1
ATOM 731 C CA . GLU A 1 93 ? -3.974 -9.100 -1.460 1.00 90.88 93 GLU A CA 1
ATOM 732 C C . GLU A 1 93 ? -3.685 -8.251 -2.700 1.00 90.88 93 GLU A C 1
ATOM 734 O O . GLU A 1 93 ? -2.889 -7.307 -2.681 1.00 90.88 93 GLU A O 1
ATOM 739 N N . ASP A 1 94 ? -4.370 -8.577 -3.793 1.00 92.38 94 ASP A N 1
ATOM 740 C CA . ASP A 1 94 ? -4.433 -7.717 -4.971 1.00 92.38 94 ASP A CA 1
ATOM 741 C C . ASP A 1 94 ? -5.360 -6.520 -4.705 1.00 92.38 94 ASP A C 1
ATOM 743 O O . ASP A 1 94 ? -6.582 -6.656 -4.644 1.00 92.38 94 ASP A O 1
ATOM 747 N N . ILE A 1 95 ? -4.769 -5.328 -4.578 1.00 94.81 95 ILE A N 1
ATOM 748 C CA . ILE A 1 95 ? -5.490 -4.072 -4.323 1.00 94.81 95 ILE A CA 1
ATOM 749 C C . ILE A 1 95 ? -6.573 -3.762 -5.367 1.00 94.81 95 ILE A C 1
ATOM 751 O O . ILE A 1 95 ? -7.545 -3.086 -5.039 1.00 94.81 95 ILE A O 1
ATOM 755 N N . THR A 1 96 ? -6.467 -4.280 -6.596 1.00 96.00 96 THR A N 1
ATOM 756 C CA . THR A 1 96 ? -7.486 -4.063 -7.640 1.00 96.00 96 THR A CA 1
ATOM 757 C C . THR A 1 96 ? -8.788 -4.828 -7.405 1.00 96.00 96 THR A C 1
ATOM 759 O O . THR A 1 96 ? -9.778 -4.546 -8.072 1.00 96.00 96 THR A O 1
ATOM 762 N N . LYS A 1 97 ? -8.821 -5.753 -6.437 1.00 95.06 97 LYS A N 1
ATOM 763 C CA . LYS A 1 97 ? -10.011 -6.535 -6.058 1.00 95.06 97 LYS A CA 1
ATOM 764 C C . LYS A 1 97 ? -10.748 -5.974 -4.840 1.00 95.06 97 LYS A C 1
ATOM 766 O O . LYS A 1 97 ? -1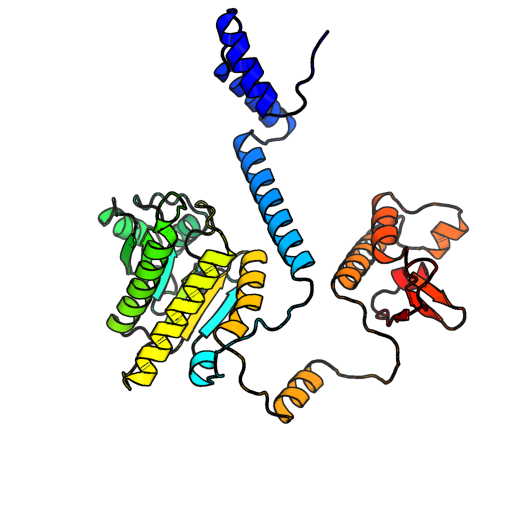1.768 -6.526 -4.440 1.00 95.06 97 LYS A O 1
ATOM 771 N N . ILE A 1 98 ? -10.218 -4.922 -4.217 1.00 94.94 98 ILE A N 1
ATOM 772 C CA . ILE A 1 98 ? -10.701 -4.425 -2.928 1.00 94.94 98 ILE A CA 1
ATOM 773 C C . ILE A 1 98 ? -11.741 -3.321 -3.145 1.00 94.94 98 ILE A C 1
ATOM 775 O O . ILE A 1 98 ? -11.433 -2.260 -3.688 1.00 94.94 98 ILE A O 1
ATOM 779 N N . GLU A 1 99 ? -12.972 -3.566 -2.695 1.00 97.38 99 GLU A N 1
ATOM 780 C CA . GLU A 1 99 ? -14.056 -2.581 -2.706 1.00 97.38 99 GLU A CA 1
ATOM 781 C C . GLU A 1 99 ? -13.841 -1.540 -1.594 1.00 97.38 99 GLU A C 1
ATOM 783 O O . GLU A 1 99 ? -13.897 -1.847 -0.403 1.00 97.38 99 GLU A O 1
ATOM 788 N N . VAL A 1 100 ? -13.567 -0.297 -1.996 1.00 97.94 100 VAL A N 1
ATOM 789 C CA . VAL A 1 100 ? -13.362 0.866 -1.117 1.00 97.94 100 VAL A CA 1
ATOM 790 C C . VAL A 1 100 ? -13.825 2.150 -1.805 1.00 97.94 100 VAL A C 1
ATOM 792 O O . VAL A 1 100 ? -14.002 2.207 -3.020 1.00 97.94 100 VAL A O 1
ATOM 795 N N . ASP A 1 101 ? -13.974 3.234 -1.051 1.00 98.56 101 ASP A N 1
ATOM 796 C CA . ASP A 1 101 ? -14.229 4.544 -1.649 1.00 98.56 101 ASP A CA 1
ATOM 797 C C . ASP A 1 101 ? -12.991 5.051 -2.408 1.00 98.56 101 ASP A C 1
ATOM 799 O O . ASP A 1 101 ? -13.119 5.557 -3.522 1.00 98.56 101 ASP A O 1
ATOM 803 N N . ILE A 1 102 ? -11.790 4.879 -1.837 1.00 98.62 102 ILE A N 1
ATOM 804 C CA . ILE A 1 102 ? -10.532 5.357 -2.430 1.00 98.62 102 ILE A CA 1
ATOM 805 C C . ILE A 1 102 ? -9.454 4.270 -2.433 1.00 98.62 102 ILE A C 1
ATOM 807 O O . ILE A 1 102 ? -9.039 3.782 -1.384 1.00 98.62 102 ILE A O 1
ATOM 811 N N . LEU A 1 103 ? -8.923 3.970 -3.617 1.00 98.50 103 LEU A N 1
ATOM 812 C CA . LEU A 1 103 ? -7.693 3.201 -3.815 1.00 98.50 103 LEU A CA 1
ATOM 813 C C . LEU A 1 103 ? -6.505 4.159 -3.947 1.00 98.50 103 LEU A C 1
ATOM 815 O O . LEU A 1 103 ? -6.587 5.159 -4.653 1.00 98.50 103 LEU A O 1
ATOM 819 N N . VAL A 1 104 ? -5.381 3.857 -3.302 1.00 98.38 104 VAL A N 1
ATOM 820 C CA . VAL A 1 104 ? -4.149 4.652 -3.380 1.00 98.38 104 VAL A CA 1
ATOM 821 C C . VAL A 1 104 ? -3.014 3.794 -3.922 1.00 98.38 104 VAL A C 1
ATOM 823 O O . VAL A 1 104 ? -2.691 2.755 -3.341 1.00 98.38 104 VAL A O 1
ATOM 826 N N . ARG A 1 105 ? -2.376 4.263 -5.000 1.00 95.69 105 ARG A N 1
ATOM 827 C CA . ARG A 1 105 ? -1.183 3.643 -5.601 1.00 95.69 105 ARG A CA 1
ATOM 828 C C . ARG A 1 105 ? -0.059 4.651 -5.811 1.00 95.69 105 ARG A C 1
ATOM 830 O O . ARG A 1 105 ? -0.325 5.840 -5.967 1.00 95.69 105 ARG A O 1
ATOM 837 N N . SER A 1 106 ? 1.186 4.180 -5.881 1.00 94.31 106 SER A N 1
ATOM 838 C CA . SER A 1 106 ? 2.296 4.966 -6.442 1.00 94.31 106 SER A CA 1
ATOM 839 C C . SER A 1 106 ? 2.490 4.662 -7.926 1.00 94.31 106 SER A C 1
ATOM 841 O O . SER A 1 106 ? 2.581 3.485 -8.260 1.00 94.31 106 SER A O 1
ATOM 843 N N . THR A 1 107 ? 2.641 5.699 -8.751 1.00 95.00 107 THR A N 1
ATOM 844 C CA . THR A 1 107 ? 2.897 5.646 -10.205 1.00 95.00 107 THR A CA 1
ATOM 845 C C . THR A 1 107 ? 4.060 6.577 -10.572 1.00 95.00 107 THR A C 1
ATOM 847 O O . THR A 1 107 ? 4.471 7.419 -9.770 1.00 95.00 107 THR A O 1
ATOM 850 N N . ASP A 1 108 ? 4.589 6.459 -11.787 1.00 93.00 108 ASP A N 1
ATOM 851 C CA . ASP A 1 108 ? 5.514 7.432 -12.369 1.00 93.00 108 ASP A CA 1
ATOM 852 C C . ASP A 1 108 ? 4.799 8.697 -12.885 1.00 93.00 108 ASP A C 1
ATOM 854 O O . ASP A 1 108 ? 3.592 8.694 -13.137 1.00 93.00 108 ASP A O 1
ATOM 858 N N . LYS A 1 109 ? 5.567 9.776 -13.086 1.00 94.75 109 LYS A N 1
ATOM 859 C CA . LYS A 1 109 ? 5.064 11.093 -13.516 1.00 94.75 109 LYS A CA 1
ATOM 860 C C . LYS A 1 109 ? 4.385 11.129 -14.892 1.00 94.75 109 LYS A C 1
ATOM 862 O O . LYS A 1 109 ? 3.607 12.048 -15.133 1.00 94.75 109 LYS A O 1
ATOM 867 N N . GLU A 1 110 ? 4.679 10.174 -15.776 1.00 94.25 110 GLU A N 1
ATOM 868 C CA . GLU A 1 110 ? 4.096 10.102 -17.123 1.00 94.25 110 GLU A CA 1
ATOM 869 C C . GLU A 1 110 ? 2.879 9.164 -17.179 1.00 94.25 110 GLU A C 1
ATOM 871 O O . GLU A 1 110 ? 2.289 8.995 -18.244 1.00 94.25 110 GLU A O 1
ATOM 876 N N . PHE A 1 111 ? 2.515 8.520 -16.058 1.00 92.50 111 PHE A N 1
ATOM 877 C CA . PHE A 1 111 ? 1.539 7.424 -16.016 1.00 92.50 111 PHE A CA 1
ATOM 878 C C . PHE A 1 111 ? 1.862 6.290 -17.011 1.00 92.50 111 PHE A C 1
ATOM 880 O O . PHE A 1 111 ? 0.963 5.642 -17.551 1.00 92.50 111 PHE A O 1
ATOM 887 N N . SER A 1 112 ? 3.151 6.026 -17.251 1.00 86.31 112 SER A N 1
ATOM 888 C CA . SER A 1 112 ? 3.625 5.126 -18.313 1.00 86.31 112 SER A CA 1
ATOM 889 C C . SER A 1 112 ? 3.297 3.645 -18.093 1.00 86.31 112 SER A C 1
ATOM 891 O O . SER A 1 112 ? 3.476 2.833 -19.001 1.00 86.31 112 SER A O 1
ATOM 893 N N . GLY A 1 113 ? 2.821 3.261 -16.903 1.00 85.56 113 GLY A N 1
ATOM 894 C CA . GLY A 1 113 ? 2.528 1.861 -16.587 1.00 85.56 113 GLY A CA 1
ATOM 895 C C . GLY A 1 113 ? 3.797 1.032 -16.373 1.00 85.56 113 GLY A C 1
ATOM 896 O O . GLY A 1 113 ? 3.812 -0.176 -16.624 1.00 85.56 113 GLY A O 1
ATOM 897 N N . ILE A 1 114 ? 4.885 1.669 -15.929 1.00 80.50 114 ILE A N 1
ATOM 898 C CA . ILE A 1 114 ? 6.170 0.994 -15.735 1.00 80.50 114 ILE A CA 1
ATOM 899 C C . ILE A 1 114 ? 6.068 -0.134 -14.691 1.00 80.50 114 ILE A C 1
ATOM 901 O O . ILE A 1 114 ? 6.593 -1.224 -14.927 1.00 80.50 114 ILE A O 1
ATOM 905 N N . GLY A 1 115 ? 5.336 0.085 -13.590 1.00 80.94 115 GLY A N 1
ATOM 906 C CA . GLY A 1 115 ? 5.171 -0.854 -12.476 1.00 80.94 115 GLY A CA 1
ATOM 907 C C . GLY A 1 115 ? 4.188 -2.001 -12.728 1.00 80.94 115 GLY A C 1
ATOM 908 O O . GLY A 1 115 ? 3.162 -1.823 -13.376 1.00 80.94 115 GLY A O 1
ATOM 909 N N . ARG A 1 116 ? 4.439 -3.175 -12.119 1.00 84.81 116 ARG A N 1
ATOM 910 C CA . ARG A 1 116 ? 3.484 -4.308 -12.115 1.00 84.81 116 ARG A CA 1
ATOM 911 C C . ARG A 1 116 ? 2.104 -3.872 -11.614 1.00 84.81 116 ARG A C 1
ATOM 913 O O . ARG A 1 116 ? 1.115 -4.133 -12.286 1.00 84.81 116 ARG A O 1
ATOM 920 N N . LEU A 1 117 ? 2.062 -3.167 -10.478 1.00 89.12 117 LEU A N 1
ATOM 921 C CA . LEU A 1 117 ? 0.826 -2.609 -9.924 1.00 89.12 117 LEU A CA 1
ATOM 922 C C . LEU A 1 117 ? 0.138 -1.665 -10.916 1.00 89.12 117 LEU A C 1
ATOM 924 O O . LEU A 1 117 ? -1.076 -1.734 -11.068 1.00 89.12 117 LEU A O 1
ATOM 928 N N . ASP A 1 118 ? 0.896 -0.820 -11.619 1.00 88.31 118 ASP A N 1
ATOM 929 C CA . ASP A 1 118 ? 0.304 0.133 -12.555 1.00 88.31 118 ASP A CA 1
ATOM 930 C C . ASP A 1 118 ? -0.339 -0.551 -13.756 1.00 88.31 118 ASP A C 1
ATOM 932 O O . ASP A 1 118 ? -1.437 -0.168 -14.158 1.00 88.31 118 ASP A O 1
ATOM 936 N N . ARG A 1 119 ? 0.302 -1.602 -14.282 1.00 89.19 119 ARG A N 1
ATOM 937 C CA . ARG A 1 119 ? -0.260 -2.433 -15.355 1.00 89.19 119 ARG A CA 1
ATOM 938 C C . ARG A 1 119 ? -1.526 -3.146 -14.898 1.00 89.19 119 ARG A C 1
ATOM 940 O O . ARG A 1 119 ? -2.509 -3.106 -15.627 1.00 89.19 119 ARG A O 1
ATOM 947 N N . THR A 1 120 ? -1.543 -3.736 -13.699 1.00 92.88 120 THR A N 1
ATOM 948 C CA . THR A 1 120 ? -2.756 -4.370 -13.149 1.00 92.88 120 THR A CA 1
ATOM 949 C C . THR A 1 120 ? -3.881 -3.348 -12.962 1.00 92.88 120 THR A C 1
ATOM 951 O O . THR A 1 120 ? -5.013 -3.608 -13.353 1.00 92.88 120 THR A O 1
ATOM 954 N N . VAL A 1 121 ? -3.580 -2.160 -12.428 1.00 95.12 121 VAL A N 1
ATOM 955 C CA . VAL A 1 121 ? -4.578 -1.103 -12.200 1.00 95.12 121 VAL A CA 1
ATOM 956 C C . VAL A 1 121 ? -5.150 -0.563 -13.513 1.00 95.12 121 VAL A C 1
ATOM 958 O O . VAL A 1 121 ? -6.359 -0.373 -13.592 1.00 95.12 121 VAL A O 1
ATOM 961 N N . PHE A 1 122 ? -4.339 -0.368 -14.559 1.00 94.19 122 PHE A N 1
ATOM 962 C CA . PHE A 1 122 ? -4.858 0.012 -15.880 1.00 94.19 122 PHE A CA 1
ATOM 963 C C . PHE A 1 122 ? -5.620 -1.128 -16.573 1.00 94.19 122 PHE A C 1
ATOM 965 O O . PHE A 1 122 ? -6.645 -0.873 -17.196 1.00 94.19 122 PHE A O 1
ATOM 972 N N . LEU A 1 123 ? -5.172 -2.380 -16.428 1.00 94.44 123 LEU A N 1
ATOM 973 C CA . LEU A 1 123 ? -5.855 -3.552 -16.984 1.00 94.44 123 LEU A CA 1
ATOM 974 C C . LEU A 1 123 ? -7.259 -3.738 -16.389 1.00 94.44 123 LEU A C 1
ATOM 976 O O . LEU A 1 123 ? -8.200 -3.993 -17.132 1.00 94.44 123 LEU A O 1
ATOM 980 N N . VAL A 1 124 ? -7.399 -3.606 -15.065 1.00 97.38 124 VAL A N 1
ATOM 981 C CA . VAL A 1 124 ? -8.686 -3.774 -14.368 1.00 97.38 124 VAL A CA 1
ATOM 982 C C . VAL A 1 124 ? -9.543 -2.508 -14.444 1.00 97.38 124 VAL A C 1
ATOM 984 O O . VAL A 1 124 ? -10.752 -2.608 -14.604 1.00 97.38 124 VAL A O 1
ATOM 987 N N . GLY A 1 125 ? -8.942 -1.316 -14.364 1.00 95.69 125 GLY A N 1
ATOM 988 C CA . GLY A 1 125 ? -9.664 -0.040 -14.434 1.00 95.69 125 GLY A CA 1
ATOM 989 C C . GLY A 1 125 ? -10.132 0.364 -15.834 1.00 95.69 125 GLY A C 1
ATOM 990 O O . GLY A 1 125 ? -11.004 1.224 -15.943 1.00 95.69 125 GLY A O 1
ATOM 991 N N . GLY A 1 126 ? -9.603 -0.262 -16.886 1.00 95.38 126 GLY A N 1
ATOM 992 C CA . GLY A 1 126 ? -10.008 -0.025 -18.269 1.00 95.38 126 GLY A CA 1
ATOM 993 C C . GLY A 1 126 ? -9.281 1.137 -18.952 1.00 95.38 126 GLY A C 1
ATOM 994 O O . GLY A 1 126 ? -8.487 1.877 -18.358 1.00 95.38 126 GLY A O 1
ATOM 995 N N . LEU A 1 127 ? -9.570 1.297 -20.245 1.00 95.44 127 LEU A N 1
ATOM 996 C CA . LEU A 1 127 ? -8.961 2.321 -21.098 1.00 95.44 127 LEU A CA 1
ATOM 997 C C . LEU A 1 127 ? -9.322 3.736 -20.622 1.00 95.44 127 LEU A C 1
ATOM 999 O O . LEU A 1 127 ? -8.527 4.663 -20.751 1.00 95.44 127 LEU A O 1
ATOM 1003 N N . GLU A 1 128 ? -10.503 3.902 -20.039 1.00 97.69 128 GLU A N 1
ATOM 1004 C CA . GLU A 1 128 ? -11.022 5.163 -19.529 1.00 97.69 128 GLU A CA 1
ATOM 1005 C C . GLU A 1 128 ? -10.185 5.697 -18.357 1.00 97.69 128 GLU A C 1
ATOM 1007 O O . GLU A 1 128 ? -9.882 6.892 -18.327 1.00 97.69 128 GLU A O 1
ATOM 1012 N N . LEU A 1 129 ? -9.716 4.818 -17.458 1.00 97.75 129 LEU A N 1
ATOM 1013 C CA . LEU A 1 129 ? -8.776 5.186 -16.393 1.00 97.75 129 LEU A CA 1
ATOM 1014 C C . LEU A 1 129 ? -7.441 5.658 -16.976 1.00 97.75 129 LEU A C 1
ATOM 1016 O O . LEU A 1 129 ? -6.899 6.676 -16.547 1.00 97.75 129 LEU A O 1
ATOM 1020 N N . GLN A 1 130 ? -6.922 4.950 -17.982 1.00 95.00 130 GLN A N 1
ATOM 1021 C CA . GLN A 1 130 ? -5.686 5.340 -18.657 1.00 95.00 130 GLN A CA 1
ATOM 1022 C C . GLN A 1 130 ? -5.835 6.697 -19.370 1.00 95.00 130 GLN A C 1
ATOM 1024 O O . GLN A 1 130 ? -4.939 7.537 -19.288 1.00 95.00 130 GLN A O 1
ATOM 1029 N N . GLN A 1 131 ? -6.982 6.949 -20.007 1.00 97.12 131 GLN A N 1
ATOM 1030 C CA . GLN A 1 131 ? -7.304 8.223 -20.657 1.00 97.12 131 GLN A CA 1
ATOM 1031 C C . GLN A 1 131 ? -7.515 9.382 -19.671 1.00 97.12 131 GLN A C 1
ATOM 1033 O O . GLN A 1 131 ? -7.231 10.525 -20.029 1.00 97.12 131 GLN A O 1
ATOM 1038 N N . GLU A 1 132 ? -8.025 9.142 -18.457 1.00 98.25 132 GLU A N 1
ATOM 1039 C CA . GLU A 1 132 ? -8.081 10.177 -17.414 1.00 98.25 132 GLU A CA 1
ATOM 1040 C C . GLU A 1 132 ? -6.675 10.481 -16.886 1.00 98.25 132 GLU A C 1
ATOM 1042 O O . GLU A 1 132 ? -6.254 11.635 -16.929 1.00 98.25 132 GLU A O 1
ATOM 1047 N N . CYS A 1 133 ? -5.899 9.456 -16.516 1.00 97.12 133 CYS A N 1
ATOM 1048 C CA . CYS A 1 133 ? -4.500 9.601 -16.100 1.00 97.12 133 CYS A CA 1
ATOM 1049 C C . CYS A 1 133 ? -3.645 10.371 -17.125 1.00 97.12 133 CYS A C 1
ATOM 1051 O O . CYS A 1 133 ? -2.915 11.287 -16.749 1.00 97.12 133 CYS A O 1
ATOM 1053 N N . ALA A 1 134 ? -3.782 10.072 -18.421 1.00 95.50 134 ALA A N 1
ATOM 1054 C CA . ALA A 1 134 ? -3.032 10.741 -19.486 1.00 95.50 134 ALA A CA 1
ATOM 1055 C C . ALA A 1 134 ? -3.286 12.262 -19.572 1.00 95.50 134 ALA A C 1
ATOM 1057 O O . ALA A 1 134 ? -2.407 12.996 -20.014 1.00 95.50 134 ALA A O 1
ATOM 1058 N N . LYS A 1 135 ? -4.444 12.763 -19.112 1.00 97.31 135 LYS A N 1
ATOM 1059 C CA . LYS A 1 135 ? -4.747 14.211 -19.063 1.00 97.31 135 LYS A CA 1
ATOM 1060 C C . LYS A 1 135 ? -4.018 14.941 -17.931 1.00 97.31 135 LYS A C 1
ATOM 1062 O O . LYS A 1 135 ? -3.987 16.169 -17.930 1.00 97.31 135 LYS A O 1
ATOM 1067 N N . HIS A 1 136 ? -3.462 14.202 -16.972 1.00 96.56 136 HIS A N 1
ATOM 1068 C CA . HIS A 1 136 ? -2.682 14.734 -15.854 1.00 96.56 136 HIS A CA 1
ATOM 1069 C C . HIS A 1 136 ? -1.163 14.614 -16.066 1.00 96.56 136 HIS A C 1
ATOM 1071 O O . HIS A 1 136 ? -0.400 15.180 -15.287 1.00 96.56 136 HIS A O 1
ATOM 1077 N N . ALA A 1 137 ? -0.709 13.894 -17.096 1.00 93.81 137 ALA A N 1
ATOM 1078 C CA . ALA A 1 137 ? 0.707 13.799 -17.435 1.00 93.81 137 ALA A CA 1
ATOM 1079 C C . ALA A 1 137 ? 1.209 15.088 -18.131 1.00 93.81 137 ALA A C 1
ATOM 1081 O O . ALA A 1 137 ? 0.487 15.644 -18.962 1.00 93.81 137 ALA A O 1
ATOM 1082 N N . PRO A 1 138 ? 2.447 15.554 -17.864 1.00 96.12 138 PRO A N 1
ATOM 1083 C CA . PRO A 1 138 ? 3.378 15.074 -16.842 1.00 96.12 138 PRO A CA 1
ATOM 1084 C C . PRO A 1 138 ? 3.082 15.663 -15.448 1.00 96.12 138 PRO A C 1
ATOM 1086 O O . PRO A 1 138 ? 2.887 16.870 -15.293 1.00 96.12 138 PRO A O 1
ATOM 1089 N N . CYS A 1 139 ? 3.140 14.824 -14.414 1.00 96.38 139 CYS A N 1
ATOM 1090 C CA . CYS A 1 139 ? 3.072 15.236 -13.004 1.00 96.38 139 CYS A CA 1
ATOM 1091 C C . CYS A 1 139 ? 4.452 15.603 -12.420 1.00 96.38 139 CYS A C 1
ATOM 1093 O O . CYS A 1 139 ? 5.501 15.333 -13.011 1.00 96.38 139 CYS A O 1
ATOM 1095 N N . LYS A 1 140 ? 4.471 16.179 -11.213 1.00 96.38 140 LYS A N 1
ATOM 1096 C CA . LYS A 1 140 ? 5.697 16.434 -10.432 1.00 96.38 140 LYS A CA 1
ATOM 1097 C C . LYS A 1 140 ? 5.861 15.441 -9.283 1.00 96.38 140 LYS A C 1
ATOM 1099 O O . LYS A 1 140 ? 4.895 14.910 -8.743 1.00 96.38 140 LYS A O 1
ATOM 1104 N N . GLU A 1 141 ? 7.105 15.236 -8.862 1.00 94.31 141 GLU A N 1
ATOM 1105 C CA . GLU A 1 141 ? 7.410 14.457 -7.659 1.00 94.31 141 GLU A CA 1
ATOM 1106 C C . GLU A 1 141 ? 6.769 15.095 -6.412 1.00 94.31 141 GLU A C 1
ATOM 1108 O O . GLU A 1 141 ? 6.810 16.312 -6.226 1.00 94.31 141 GLU A O 1
ATOM 1113 N N . GLY A 1 142 ? 6.170 14.271 -5.553 1.00 94.31 142 GLY A N 1
ATOM 1114 C CA . GLY A 1 142 ? 5.387 14.702 -4.393 1.00 94.31 142 GLY A CA 1
ATOM 1115 C C . GLY A 1 142 ? 3.924 15.041 -4.697 1.00 94.31 142 GLY A C 1
ATOM 1116 O O . GLY A 1 142 ? 3.147 15.257 -3.762 1.00 94.31 142 GLY A O 1
ATOM 1117 N N . GLU A 1 143 ? 3.508 15.071 -5.967 1.00 96.31 143 GLU A N 1
ATOM 1118 C CA . GLU A 1 143 ? 2.101 15.267 -6.309 1.00 96.31 143 GLU A CA 1
ATOM 1119 C C . GLU A 1 143 ? 1.257 14.021 -6.007 1.00 96.31 143 GLU A C 1
ATOM 1121 O O . GLU A 1 143 ? 1.735 12.894 -5.850 1.00 96.31 143 GLU A O 1
ATOM 1126 N N . VAL A 1 144 ? -0.045 14.269 -5.875 1.00 97.69 144 VAL A N 1
ATOM 1127 C CA . VAL A 1 144 ? -1.066 13.235 -5.704 1.00 97.69 144 VAL A CA 1
ATOM 1128 C C . VAL A 1 144 ? -2.274 13.699 -6.505 1.00 97.69 144 VAL A C 1
ATOM 1130 O O . VAL A 1 144 ? -2.736 14.823 -6.272 1.00 97.69 144 VAL A O 1
ATOM 1133 N N . VAL A 1 145 ? -2.720 12.870 -7.445 1.00 97.94 145 VAL A N 1
ATOM 1134 C CA . VAL A 1 145 ? -3.766 13.145 -8.442 1.00 97.94 145 VAL A CA 1
ATOM 1135 C C . VAL A 1 145 ? -4.987 12.276 -8.156 1.00 97.94 145 VAL A C 1
ATOM 1137 O O . VAL A 1 145 ? -4.837 11.100 -7.836 1.00 97.94 145 VAL A O 1
ATOM 1140 N N . LEU A 1 146 ? -6.187 12.844 -8.281 1.00 98.25 146 LEU A N 1
ATOM 1141 C CA . LEU A 1 146 ? -7.463 12.143 -8.125 1.00 98.25 146 LEU A CA 1
ATOM 1142 C C . LEU A 1 146 ? -8.064 11.815 -9.495 1.00 98.25 146 LEU A C 1
ATOM 1144 O O . LEU A 1 146 ? -8.087 12.669 -10.373 1.00 98.25 146 LEU A O 1
ATOM 1148 N N . THR A 1 147 ? -8.599 10.605 -9.629 1.00 98.56 147 THR A N 1
ATOM 1149 C CA . THR A 1 147 ? -9.352 10.113 -10.800 1.00 98.56 147 THR A CA 1
ATOM 1150 C C . THR A 1 147 ? -10.533 9.260 -10.334 1.00 98.56 147 THR A C 1
ATOM 1152 O O . THR A 1 147 ? -10.618 8.894 -9.154 1.00 98.56 147 THR A O 1
ATOM 1155 N N . ARG A 1 148 ? -11.433 8.898 -11.247 1.00 98.25 148 ARG A N 1
ATOM 1156 C CA . ARG A 1 148 ? -12.458 7.870 -11.010 1.00 98.25 148 ARG A CA 1
ATOM 1157 C C . ARG A 1 148 ? -11.825 6.475 -11.033 1.00 98.25 148 ARG A C 1
ATOM 1159 O O . ARG A 1 148 ? -10.798 6.269 -11.665 1.00 98.25 148 ARG A O 1
ATOM 1166 N N . GLY A 1 149 ? -12.439 5.502 -10.363 1.00 97.06 149 GLY A N 1
ATOM 1167 C CA . GLY A 1 149 ? -11.977 4.107 -10.416 1.00 97.06 149 GLY A CA 1
ATOM 1168 C C . GLY A 1 149 ? -12.402 3.331 -11.663 1.00 97.06 149 GLY A C 1
ATOM 1169 O O . GLY A 1 149 ? -11.789 2.316 -11.985 1.00 97.06 149 GLY A O 1
ATOM 1170 N N . TYR A 1 150 ? -13.395 3.835 -12.401 1.00 97.94 150 TYR A N 1
ATOM 1171 C CA . TYR A 1 150 ? -13.925 3.216 -13.620 1.00 97.94 150 TYR A CA 1
ATOM 1172 C C . TYR A 1 150 ? -14.368 1.763 -13.397 1.00 97.94 150 TYR A C 1
ATOM 1174 O O . TYR A 1 150 ? -15.366 1.557 -12.713 1.00 97.94 150 TYR A O 1
ATOM 1182 N N . ALA A 1 151 ? -13.666 0.778 -13.965 1.00 97.69 151 ALA A N 1
ATOM 1183 C CA . ALA A 1 151 ? -13.987 -0.642 -13.806 1.00 97.69 151 ALA A CA 1
ATOM 1184 C C . ALA A 1 151 ? -13.353 -1.299 -12.556 1.00 97.69 151 ALA A C 1
ATOM 1186 O O . ALA A 1 151 ? -13.597 -2.476 -12.289 1.00 97.69 151 ALA A O 1
ATOM 1187 N N . LEU A 1 152 ? -12.584 -0.552 -11.752 1.00 98.19 152 LEU A N 1
ATOM 1188 C CA . LEU A 1 152 ? -12.155 -1.006 -10.425 1.00 98.19 152 LEU A CA 1
ATOM 1189 C C . LEU A 1 152 ? -13.356 -1.070 -9.455 1.00 98.19 152 LEU A C 1
ATOM 1191 O O . LEU A 1 152 ? -14.223 -0.199 -9.507 1.00 98.19 152 LEU A O 1
ATOM 1195 N N . PRO A 1 153 ? -13.359 -1.996 -8.475 1.00 97.69 153 PRO A N 1
ATOM 1196 C CA . PRO A 1 153 ? -14.288 -1.967 -7.338 1.00 97.69 153 PRO A CA 1
ATOM 1197 C C . PRO A 1 153 ? -14.152 -0.707 -6.467 1.00 97.69 153 PRO A C 1
ATOM 1199 O O . PRO A 1 153 ? -15.056 -0.366 -5.707 1.00 97.69 153 PRO A O 1
ATOM 1202 N N . ALA A 1 154 ? -13.011 -0.016 -6.549 1.00 98.19 154 ALA A N 1
ATOM 1203 C CA . ALA A 1 154 ? -12.793 1.249 -5.866 1.00 98.19 154 ALA A CA 1
ATOM 1204 C C . ALA A 1 154 ? -13.498 2.405 -6.593 1.00 98.19 154 ALA A C 1
ATOM 1206 O O . ALA A 1 154 ? -13.368 2.536 -7.805 1.00 98.19 154 ALA A O 1
ATOM 1207 N N . LYS A 1 155 ? -14.187 3.300 -5.874 1.00 98.38 155 LYS A N 1
ATOM 1208 C CA . LYS A 1 155 ? -14.934 4.411 -6.513 1.00 98.38 155 LYS A CA 1
ATOM 1209 C C . LYS A 1 155 ? -14.011 5.459 -7.145 1.00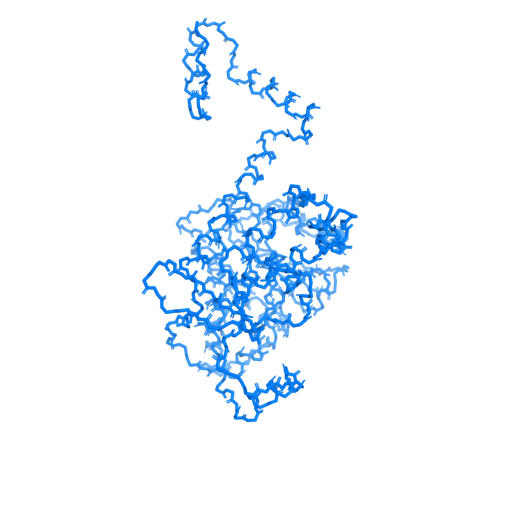 98.38 155 LYS A C 1
ATOM 1211 O O . LYS A 1 155 ? -14.325 6.027 -8.195 1.00 98.38 155 LYS A O 1
ATOM 1216 N N . GLN A 1 156 ? -12.878 5.729 -6.504 1.00 98.56 156 GLN A N 1
ATOM 1217 C CA . GLN A 1 156 ? -11.879 6.712 -6.920 1.00 98.56 156 GLN A CA 1
ATOM 1218 C C . GLN A 1 156 ? -10.459 6.177 -6.719 1.00 98.56 156 GLN A C 1
ATOM 1220 O O . GLN A 1 156 ? -10.219 5.317 -5.869 1.00 98.56 156 GLN A O 1
ATOM 1225 N N . VAL A 1 157 ? -9.502 6.726 -7.473 1.00 98.56 157 VAL A N 1
ATOM 1226 C CA . VAL A 1 157 ? -8.074 6.413 -7.318 1.00 98.56 157 VAL A CA 1
ATOM 1227 C C . VAL A 1 157 ? -7.277 7.680 -7.033 1.00 98.56 157 VAL A C 1
ATOM 1229 O O . VAL A 1 157 ? -7.367 8.660 -7.778 1.00 98.56 157 VAL A O 1
ATOM 1232 N N . LEU A 1 158 ? -6.468 7.630 -5.973 1.00 98.62 158 LEU A N 1
ATOM 1233 C CA . LEU A 1 158 ? -5.401 8.578 -5.682 1.00 98.62 158 LEU A CA 1
ATOM 1234 C C . LEU A 1 158 ? -4.065 8.025 -6.183 1.00 98.62 158 LEU A C 1
ATOM 1236 O O . LEU A 1 158 ? -3.513 7.063 -5.645 1.00 98.62 158 LEU A O 1
ATOM 1240 N N . HIS A 1 159 ? -3.526 8.671 -7.208 1.00 98.00 159 HIS A N 1
ATOM 1241 C CA . HIS A 1 159 ? -2.225 8.357 -7.784 1.00 98.00 159 HIS A CA 1
ATOM 1242 C C . HIS A 1 159 ? -1.171 9.234 -7.130 1.00 98.00 159 HIS A C 1
ATOM 1244 O O . HIS A 1 159 ? -1.164 10.446 -7.325 1.00 98.00 159 HIS A O 1
ATOM 1250 N N . ALA A 1 160 ? -0.300 8.633 -6.335 1.00 97.50 160 ALA A N 1
ATOM 1251 C CA . ALA A 1 160 ? 0.847 9.283 -5.730 1.00 97.50 160 ALA A CA 1
ATOM 1252 C C . ALA A 1 160 ? 2.056 9.223 -6.674 1.00 97.50 160 ALA A C 1
ATOM 1254 O O . ALA A 1 160 ? 2.365 8.153 -7.196 1.00 97.50 160 ALA A O 1
ATOM 1255 N N . ILE A 1 161 ? 2.777 10.334 -6.837 1.00 97.00 161 ILE A N 1
ATOM 1256 C CA . ILE A 1 161 ? 3.991 10.412 -7.659 1.00 97.00 161 ILE A CA 1
ATOM 1257 C C . ILE A 1 161 ? 5.205 10.581 -6.726 1.00 97.00 161 ILE A C 1
ATOM 1259 O O . ILE A 1 161 ? 5.647 11.704 -6.483 1.00 97.00 161 ILE A O 1
ATOM 1263 N N . PRO A 1 162 ? 5.727 9.500 -6.111 1.00 94.75 162 PRO A N 1
ATOM 1264 C CA . PRO A 1 162 ? 6.945 9.573 -5.304 1.00 94.75 162 PRO A CA 1
ATOM 1265 C C . PRO A 1 162 ? 8.172 9.963 -6.154 1.00 94.75 162 PRO A C 1
ATOM 1267 O O . PRO A 1 162 ? 8.193 9.682 -7.352 1.00 94.75 162 PRO A O 1
ATOM 1270 N N . PRO A 1 163 ? 9.220 10.558 -5.549 1.00 93.25 163 PRO A N 1
ATOM 1271 C CA . PRO A 1 163 ? 10.476 10.842 -6.241 1.00 93.25 163 PRO A CA 1
ATOM 1272 C C . PRO A 1 163 ? 11.091 9.634 -6.962 1.00 93.25 163 PRO A C 1
ATOM 1274 O O . PRO A 1 163 ? 11.163 8.541 -6.398 1.00 93.25 163 PRO A O 1
ATOM 1277 N N . ALA A 1 164 ? 11.615 9.819 -8.171 1.00 89.56 164 ALA A N 1
ATOM 1278 C CA . ALA A 1 164 ? 12.200 8.727 -8.952 1.00 89.56 164 ALA A CA 1
ATOM 1279 C C . ALA A 1 164 ? 13.445 8.106 -8.284 1.00 89.56 164 ALA A C 1
ATOM 1281 O O . ALA A 1 164 ? 13.777 6.950 -8.536 1.00 89.56 164 ALA A O 1
ATOM 1282 N N . ILE A 1 165 ? 14.127 8.866 -7.418 1.00 86.69 165 ILE A N 1
ATOM 1283 C CA . ILE A 1 165 ? 15.334 8.448 -6.698 1.00 86.69 165 ILE A CA 1
ATOM 1284 C C . ILE A 1 165 ? 15.108 8.592 -5.189 1.00 86.69 165 ILE A C 1
ATOM 1286 O O . ILE A 1 165 ? 14.633 9.623 -4.703 1.00 86.69 165 ILE A O 1
ATOM 1290 N N . TYR A 1 166 ? 15.490 7.565 -4.430 1.00 82.94 166 TYR A N 1
ATOM 1291 C CA . TYR A 1 166 ? 15.498 7.617 -2.973 1.00 82.94 166 TYR A CA 1
ATOM 1292 C C . TYR A 1 166 ? 16.745 8.353 -2.454 1.00 82.94 166 TYR A C 1
ATOM 1294 O O . TYR A 1 166 ? 17.874 7.908 -2.654 1.00 82.94 166 TYR A O 1
ATOM 1302 N N . LYS A 1 167 ? 16.533 9.478 -1.768 1.00 85.06 167 LYS A N 1
ATOM 1303 C CA . LYS A 1 167 ? 17.555 10.325 -1.131 1.00 85.06 167 LYS A CA 1
ATOM 1304 C C . LYS A 1 167 ? 17.045 10.863 0.212 1.00 85.06 167 LYS A C 1
ATOM 1306 O O . LYS A 1 167 ? 15.899 10.619 0.583 1.00 85.06 167 LYS A O 1
ATOM 1311 N N . THR A 1 168 ? 17.867 11.626 0.933 1.00 77.19 168 THR A N 1
ATOM 1312 C CA . THR A 1 168 ? 17.529 12.209 2.249 1.00 77.19 168 THR A CA 1
ATOM 1313 C C . THR A 1 168 ? 16.168 12.922 2.255 1.00 77.19 168 THR A C 1
ATOM 1315 O O . THR A 1 168 ? 15.324 12.649 3.110 1.00 77.19 168 THR A O 1
ATOM 1318 N N . ASP A 1 169 ? 15.916 13.764 1.250 1.00 83.19 169 ASP A N 1
ATOM 1319 C CA . ASP A 1 169 ? 14.689 14.567 1.130 1.00 83.19 169 ASP A CA 1
ATOM 1320 C C . ASP A 1 169 ? 13.435 13.711 0.860 1.00 83.19 169 ASP A C 1
ATOM 1322 O O . ASP A 1 169 ? 12.319 14.100 1.211 1.00 83.19 169 ASP A O 1
ATOM 1326 N N . THR A 1 170 ? 13.600 12.523 0.266 1.00 85.81 170 THR A N 1
ATOM 1327 C CA . THR A 1 170 ? 12.502 11.621 -0.124 1.00 85.81 170 THR A CA 1
ATOM 1328 C C . THR A 1 170 ? 11.647 11.218 1.077 1.00 85.81 170 THR A C 1
ATOM 1330 O O . THR A 1 170 ? 10.430 11.091 0.954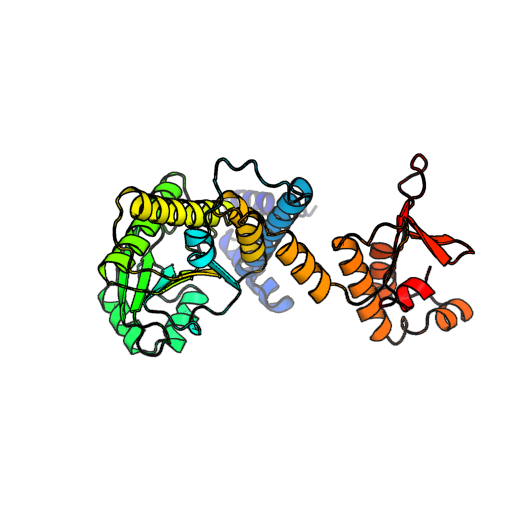 1.00 85.81 170 THR A O 1
ATOM 1333 N N . LEU A 1 171 ? 12.250 11.091 2.266 1.00 82.75 171 LEU A N 1
ATOM 1334 C CA . LEU A 1 171 ? 11.527 10.825 3.514 1.00 82.75 171 LEU A CA 1
ATOM 1335 C C . LEU A 1 171 ? 10.536 11.946 3.863 1.00 82.75 171 LEU A C 1
ATOM 1337 O O . LEU A 1 171 ? 9.449 11.667 4.366 1.00 82.75 171 LEU A O 1
ATOM 1341 N N . GLN A 1 172 ? 10.886 13.208 3.607 1.00 85.00 172 GLN A N 1
ATOM 1342 C CA . GLN A 1 172 ? 10.003 14.346 3.862 1.00 85.00 172 GLN A CA 1
ATOM 1343 C C . GLN A 1 172 ? 8.886 14.428 2.817 1.00 85.00 172 GLN A C 1
ATOM 1345 O O . GLN A 1 172 ? 7.729 14.627 3.192 1.00 85.00 172 GLN A O 1
ATOM 1350 N N . VAL A 1 173 ? 9.211 14.201 1.539 1.00 92.44 173 VAL A N 1
ATOM 1351 C CA . VAL A 1 173 ? 8.223 14.155 0.448 1.00 92.44 173 VAL A CA 1
ATOM 1352 C C . VAL A 1 173 ? 7.197 13.043 0.693 1.00 92.44 173 VAL A C 1
ATOM 1354 O O . VAL A 1 173 ? 5.998 13.305 0.664 1.00 92.44 173 VAL A O 1
ATOM 1357 N N . LEU A 1 174 ? 7.639 11.833 1.064 1.00 93.56 174 LEU A N 1
ATOM 1358 C CA . LEU A 1 174 ? 6.749 10.728 1.441 1.00 93.56 174 LEU A CA 1
ATOM 1359 C C . LEU A 1 174 ? 5.803 11.098 2.593 1.00 93.56 174 LEU A C 1
ATOM 1361 O O . LEU A 1 174 ? 4.605 10.843 2.496 1.00 93.56 174 LEU A O 1
ATOM 1365 N N . ARG A 1 175 ? 6.300 11.723 3.672 1.00 91.25 175 ARG A N 1
ATOM 1366 C CA . ARG A 1 175 ? 5.442 12.160 4.794 1.00 91.25 175 ARG A CA 1
ATOM 1367 C C . ARG A 1 175 ? 4.373 13.154 4.336 1.00 91.25 175 ARG A C 1
ATOM 1369 O O . ARG A 1 175 ? 3.208 13.013 4.698 1.00 91.25 175 ARG A O 1
ATOM 1376 N N . GLN A 1 176 ? 4.757 14.135 3.518 1.00 92.12 176 GLN A N 1
ATOM 1377 C CA . GLN A 1 176 ? 3.827 15.115 2.948 1.00 92.12 176 GLN A CA 1
ATOM 1378 C C . GLN A 1 176 ? 2.789 14.449 2.033 1.00 92.12 176 GLN A C 1
ATOM 1380 O O . GLN A 1 176 ? 1.606 14.778 2.123 1.00 92.12 176 GLN A O 1
ATOM 1385 N N . MET A 1 177 ? 3.197 13.468 1.223 1.00 96.00 177 MET A N 1
ATOM 1386 C CA . MET A 1 177 ? 2.293 12.670 0.393 1.00 96.00 177 MET A CA 1
ATOM 1387 C C . MET A 1 177 ? 1.275 11.891 1.232 1.00 96.00 177 MET A C 1
ATOM 1389 O O . MET A 1 177 ? 0.085 12.019 0.965 1.00 96.00 177 MET A O 1
ATOM 1393 N N . TYR A 1 178 ? 1.691 11.142 2.264 1.00 96.12 178 TYR A N 1
ATOM 1394 C CA . TYR A 1 178 ? 0.751 10.407 3.131 1.00 96.12 178 TYR A CA 1
ATOM 1395 C C . TYR A 1 178 ? -0.256 11.345 3.809 1.00 96.12 178 TYR A C 1
ATOM 1397 O O . TYR A 1 178 ? -1.453 11.061 3.792 1.00 96.12 178 TYR A O 1
ATOM 1405 N N . ARG A 1 179 ? 0.189 12.506 4.316 1.00 93.88 179 ARG A N 1
ATOM 1406 C CA . ARG A 1 179 ? -0.720 13.543 4.839 1.00 93.88 179 ARG A CA 1
ATOM 1407 C C . ARG A 1 179 ? -1.715 14.002 3.779 1.00 93.88 179 ARG A C 1
ATOM 1409 O O . ARG A 1 179 ? -2.914 13.992 4.034 1.00 93.88 179 ARG A O 1
ATOM 1416 N N . LYS A 1 180 ? -1.239 14.352 2.578 1.00 95.69 180 LYS A N 1
ATOM 1417 C CA . LYS A 1 180 ? -2.093 14.801 1.469 1.00 95.69 180 LYS A CA 1
ATOM 1418 C C . LYS A 1 180 ? -3.116 13.731 1.075 1.00 95.69 180 LYS A C 1
ATOM 1420 O O . LYS A 1 180 ? -4.287 14.057 0.933 1.00 95.69 180 LYS A O 1
ATOM 1425 N N . ILE A 1 181 ? -2.702 12.470 0.952 1.00 97.44 181 ILE A N 1
ATOM 1426 C CA . ILE A 1 181 ? -3.566 11.322 0.630 1.00 97.44 181 ILE A CA 1
ATOM 1427 C C . ILE A 1 181 ? -4.713 11.206 1.639 1.00 97.44 181 ILE A C 1
ATOM 1429 O O . ILE A 1 181 ? -5.879 11.203 1.250 1.00 97.44 181 ILE A O 1
ATOM 1433 N N . ILE A 1 182 ? -4.393 11.161 2.934 1.00 93.94 182 ILE A N 1
ATOM 1434 C CA . ILE A 1 182 ? -5.387 10.929 3.990 1.00 93.94 182 ILE A CA 1
ATOM 1435 C C . ILE A 1 182 ? -6.294 12.159 4.173 1.00 93.94 182 ILE A C 1
ATOM 1437 O O . ILE A 1 182 ? -7.505 12.016 4.336 1.00 93.94 182 ILE A O 1
ATOM 1441 N N . HIS A 1 183 ? -5.745 13.374 4.067 1.00 92.25 183 HIS A N 1
ATOM 1442 C CA . HIS A 1 183 ? -6.534 14.609 4.115 1.00 92.25 183 HIS A CA 1
ATOM 1443 C C . HIS A 1 183 ? -7.483 14.734 2.917 1.00 92.25 183 HIS A C 1
ATOM 1445 O O . HIS A 1 183 ? -8.633 15.119 3.107 1.00 92.25 183 HIS A O 1
ATOM 1451 N N . MET A 1 184 ? -7.045 14.381 1.702 1.00 95.12 184 MET A N 1
ATOM 1452 C CA . MET A 1 184 ? -7.928 14.364 0.530 1.00 95.12 184 MET A CA 1
ATOM 1453 C C . MET A 1 184 ? -9.022 13.308 0.672 1.00 95.12 184 MET A C 1
ATOM 1455 O O . MET A 1 184 ? -10.170 13.604 0.368 1.00 95.12 184 MET A O 1
ATOM 1459 N N . ALA A 1 185 ? -8.712 12.118 1.193 1.00 94.62 185 ALA A N 1
ATOM 1460 C CA . ALA A 1 185 ? -9.728 11.103 1.456 1.00 94.62 185 ALA A CA 1
ATOM 1461 C C . ALA A 1 185 ? -10.779 11.566 2.479 1.00 94.62 185 ALA A C 1
ATOM 1463 O O . ALA A 1 185 ? -11.973 11.377 2.263 1.00 94.62 185 ALA A O 1
ATOM 1464 N N . SER A 1 186 ? -10.348 12.245 3.546 1.00 91.62 186 SER A N 1
ATOM 1465 C CA . SER A 1 186 ? -11.255 12.855 4.524 1.00 91.62 186 SER A CA 1
ATOM 1466 C C . SER A 1 186 ? -12.116 13.969 3.906 1.00 91.62 186 SER A C 1
ATOM 1468 O O . SER A 1 186 ? -13.326 13.994 4.119 1.00 91.62 186 SER A O 1
ATOM 1470 N N . TYR A 1 187 ? -11.519 14.835 3.075 1.00 93.00 187 TYR A N 1
ATOM 1471 C CA . TYR A 1 187 ? -12.208 15.916 2.352 1.00 93.00 187 TYR A CA 1
ATOM 1472 C C . TYR A 1 187 ? -13.233 15.408 1.324 1.00 93.00 187 TYR A C 1
ATOM 1474 O O . TYR A 1 187 ? -14.268 16.033 1.126 1.00 93.00 187 TYR A O 1
ATOM 1482 N N . LEU A 1 188 ? -12.969 14.256 0.702 1.00 94.56 188 LEU A N 1
ATOM 1483 C CA . LEU A 1 188 ? -13.887 13.551 -0.201 1.00 94.56 188 LEU A CA 1
ATOM 1484 C C . LEU A 1 188 ? -14.955 12.728 0.551 1.00 94.56 188 LEU A C 1
ATOM 1486 O O . LEU A 1 188 ? -15.662 11.936 -0.066 1.00 94.56 188 LEU A O 1
ATOM 1490 N N . GLU A 1 189 ? -15.044 12.875 1.879 1.00 95.38 189 GLU A N 1
ATOM 1491 C CA . GLU A 1 189 ? -15.949 12.142 2.778 1.00 95.38 189 GLU A CA 1
ATOM 1492 C C . GLU A 1 189 ? -15.852 10.603 2.679 1.00 95.38 189 GLU A C 1
ATOM 1494 O O . GLU A 1 189 ? -16.774 9.879 3.068 1.00 95.38 189 GLU A O 1
ATOM 1499 N N . ALA A 1 190 ? -14.711 10.083 2.213 1.00 96.94 190 ALA A N 1
ATOM 1500 C CA . ALA A 1 190 ? -14.484 8.651 2.061 1.00 96.94 190 ALA A CA 1
ATOM 1501 C C . ALA A 1 190 ? -14.606 7.923 3.409 1.00 96.94 190 ALA A C 1
ATOM 1503 O O . ALA A 1 190 ? -14.010 8.321 4.410 1.00 96.94 190 ALA A O 1
ATOM 1504 N N . ARG A 1 191 ? -15.342 6.808 3.433 1.00 97.12 191 ARG A N 1
ATOM 1505 C CA . ARG A 1 191 ? -15.462 5.937 4.612 1.00 97.12 191 ARG A CA 1
ATOM 1506 C C . ARG A 1 191 ? -14.383 4.862 4.634 1.00 97.12 191 ARG A C 1
ATOM 1508 O O . ARG A 1 191 ? -14.079 4.326 5.698 1.00 97.12 191 ARG A O 1
ATOM 1515 N N . SER A 1 192 ? -13.799 4.546 3.488 1.00 98.00 192 SER A N 1
ATOM 1516 C CA . SER A 1 192 ? -12.845 3.457 3.326 1.00 98.00 192 SER A CA 1
ATOM 1517 C C . SER A 1 192 ? -11.738 3.821 2.337 1.00 98.00 192 SER A C 1
ATOM 1519 O O . SER A 1 192 ? -11.996 4.346 1.253 1.00 98.00 192 SER A O 1
ATOM 1521 N N . ILE A 1 193 ? -10.490 3.554 2.724 1.00 98.38 193 ILE A N 1
ATOM 1522 C CA . ILE A 1 193 ? -9.306 3.814 1.903 1.00 98.38 193 ILE A CA 1
ATOM 1523 C C . ILE A 1 193 ? -8.380 2.595 1.894 1.00 98.38 193 ILE A C 1
ATOM 1525 O O . ILE A 1 193 ? -8.040 2.060 2.949 1.00 98.38 193 ILE A O 1
ATOM 1529 N N . ALA A 1 194 ? -7.957 2.171 0.707 1.00 98.19 194 ALA A N 1
ATOM 1530 C CA . ALA A 1 194 ? -6.976 1.115 0.493 1.00 98.19 194 ALA A CA 1
ATOM 1531 C C . ALA A 1 194 ? -5.649 1.728 0.035 1.00 98.19 194 ALA A C 1
ATOM 1533 O O . ALA A 1 194 ? -5.626 2.468 -0.943 1.00 98.19 194 ALA A O 1
ATOM 1534 N N . ILE A 1 195 ? -4.543 1.442 0.723 1.00 98.06 195 ILE A N 1
ATOM 1535 C CA . ILE A 1 195 ? -3.241 2.074 0.483 1.00 98.06 195 ILE A CA 1
ATOM 1536 C C . ILE A 1 195 ? -2.189 1.011 0.172 1.00 98.06 195 ILE A C 1
ATOM 1538 O O . ILE A 1 195 ? -1.840 0.212 1.042 1.00 98.06 195 ILE A O 1
ATOM 1542 N N . SER A 1 196 ? -1.655 1.019 -1.054 1.00 96.06 196 SER A N 1
ATOM 1543 C CA . SER A 1 196 ? -0.505 0.185 -1.416 1.00 96.06 196 SER A CA 1
ATOM 1544 C C . SER A 1 196 ? 0.799 0.725 -0.819 1.00 96.06 196 SER A C 1
ATOM 1546 O O . SER A 1 196 ? 0.934 1.913 -0.519 1.00 96.06 196 SER A O 1
ATOM 1548 N N . THR A 1 197 ? 1.833 -0.113 -0.747 1.00 91.38 197 THR A N 1
ATOM 1549 C CA . THR A 1 197 ? 3.180 0.340 -0.372 1.00 91.38 197 THR A CA 1
ATOM 1550 C C . THR A 1 197 ? 3.769 1.310 -1.409 1.00 91.38 197 THR A C 1
ATOM 1552 O O . THR A 1 197 ? 4.106 0.927 -2.529 1.00 91.38 197 THR A O 1
ATOM 1555 N N . LEU A 1 198 ? 3.942 2.583 -1.040 1.00 93.00 198 LEU A N 1
ATOM 1556 C CA . LEU A 1 198 ? 4.468 3.604 -1.957 1.00 93.00 198 LEU A CA 1
ATOM 1557 C C . LEU A 1 198 ? 5.985 3.434 -2.188 1.00 93.00 198 LEU A C 1
ATOM 1559 O O . LEU A 1 198 ? 6.762 3.347 -1.236 1.00 93.00 198 LEU A O 1
ATOM 1563 N N . GLY A 1 199 ? 6.414 3.382 -3.455 1.00 85.56 199 GLY A N 1
ATOM 1564 C CA . GLY A 1 199 ? 7.831 3.403 -3.870 1.00 85.56 199 GLY A CA 1
ATOM 1565 C C . GLY A 1 199 ? 8.670 2.139 -3.596 1.00 85.56 199 GLY A C 1
ATOM 1566 O O . GLY A 1 199 ? 9.787 2.024 -4.088 1.00 85.56 199 GLY A O 1
ATOM 1567 N N . THR A 1 200 ? 8.150 1.149 -2.866 1.00 83.19 200 THR A N 1
ATOM 1568 C CA . THR A 1 200 ? 8.894 -0.094 -2.527 1.00 83.19 200 THR A CA 1
ATOM 1569 C C . THR A 1 200 ? 9.047 -1.106 -3.677 1.00 83.19 200 THR A C 1
ATOM 1571 O O . THR A 1 200 ? 9.701 -2.132 -3.499 1.00 83.19 200 THR A O 1
ATOM 1574 N N . GLY A 1 201 ? 8.411 -0.843 -4.826 1.00 80.44 201 GLY A N 1
ATOM 1575 C CA . GLY A 1 201 ? 8.515 -1.637 -6.056 1.00 80.44 201 GLY A CA 1
ATOM 1576 C C . GLY A 1 201 ? 9.707 -1.204 -6.915 1.00 80.44 201 GLY A C 1
ATOM 1577 O O . GLY A 1 201 ? 10.838 -1.203 -6.444 1.00 80.44 201 GLY A O 1
ATOM 1578 N N . ILE A 1 202 ? 9.453 -0.786 -8.162 1.00 78.12 202 ILE A N 1
ATOM 1579 C CA . ILE A 1 202 ? 10.499 -0.395 -9.134 1.00 78.12 202 ILE A CA 1
ATOM 1580 C C . ILE A 1 202 ? 11.440 0.704 -8.612 1.00 78.12 202 ILE A C 1
ATOM 1582 O O . ILE A 1 202 ? 12.629 0.674 -8.913 1.00 78.12 202 ILE A O 1
ATOM 1586 N N . LEU A 1 203 ? 10.946 1.632 -7.784 1.00 80.69 203 LEU A N 1
ATOM 1587 C CA . LEU A 1 203 ? 11.770 2.703 -7.202 1.00 80.69 203 LEU A CA 1
ATOM 1588 C C . LEU A 1 203 ? 12.678 2.228 -6.049 1.00 80.69 203 LEU A C 1
ATOM 1590 O O . LEU A 1 203 ? 13.489 3.010 -5.558 1.00 80.69 203 LEU A O 1
ATOM 1594 N N . LYS A 1 204 ? 12.557 0.961 -5.622 1.00 82.56 204 LYS A N 1
ATOM 1595 C CA . LYS A 1 204 ? 13.440 0.271 -4.663 1.00 82.56 204 LYS A CA 1
ATOM 1596 C C . LYS A 1 204 ? 13.646 1.032 -3.341 1.00 82.56 204 LYS A C 1
ATOM 1598 O O . LYS A 1 204 ? 14.705 0.959 -2.724 1.00 82.56 204 LYS A O 1
ATOM 1603 N N . TYR A 1 205 ? 12.620 1.752 -2.874 1.00 84.50 205 TYR A N 1
ATOM 1604 C CA . TYR A 1 205 ? 12.671 2.442 -1.581 1.00 84.50 205 TYR A CA 1
ATOM 1605 C C . TYR A 1 205 ? 12.842 1.437 -0.427 1.00 84.50 205 TYR A C 1
ATOM 1607 O O . TYR A 1 205 ? 12.158 0.406 -0.436 1.00 84.50 205 TYR A O 1
ATOM 1615 N N . PRO A 1 206 ? 13.650 1.746 0.610 1.00 80.62 206 PRO A N 1
ATOM 1616 C CA . PRO A 1 206 ? 13.800 0.884 1.779 1.00 80.62 206 PRO A CA 1
ATOM 1617 C C . PRO A 1 206 ? 12.447 0.588 2.438 1.00 80.62 206 PRO A C 1
ATOM 1619 O O . PRO A 1 206 ? 11.763 1.490 2.932 1.00 80.62 206 PRO A O 1
ATOM 1622 N N . ARG A 1 207 ? 12.068 -0.694 2.448 1.00 83.12 207 ARG A N 1
ATOM 1623 C CA . ARG A 1 207 ? 10.733 -1.177 2.849 1.00 83.12 207 ARG A CA 1
ATOM 1624 C C . ARG A 1 207 ? 10.386 -0.756 4.276 1.00 83.12 207 ARG A C 1
ATOM 1626 O O . ARG A 1 207 ? 9.332 -0.161 4.503 1.00 83.12 207 ARG A O 1
ATOM 1633 N N . THR A 1 208 ? 11.320 -0.965 5.203 1.00 80.06 208 THR A N 1
ATOM 1634 C CA . THR A 1 208 ? 11.210 -0.578 6.615 1.00 80.06 208 THR A CA 1
ATOM 1635 C C . THR A 1 208 ? 10.954 0.923 6.776 1.00 80.06 208 THR A C 1
ATOM 1637 O O . THR A 1 208 ? 10.041 1.306 7.506 1.00 80.06 208 THR A O 1
ATOM 1640 N N . ASN A 1 209 ? 11.650 1.792 6.032 1.00 79.31 209 ASN A N 1
ATOM 1641 C CA . ASN A 1 209 ? 11.432 3.244 6.097 1.00 79.31 209 ASN A CA 1
ATOM 1642 C C . ASN A 1 209 ? 10.067 3.655 5.531 1.00 79.31 209 ASN A C 1
ATOM 1644 O O . ASN A 1 209 ? 9.365 4.454 6.156 1.00 79.31 209 ASN A O 1
ATOM 1648 N N . SER A 1 210 ? 9.667 3.091 4.388 1.00 87.12 210 SER A N 1
ATOM 1649 C CA . SER A 1 210 ? 8.361 3.351 3.771 1.00 87.12 210 SER A CA 1
ATOM 1650 C C . SER A 1 210 ? 7.201 2.951 4.687 1.00 87.12 210 SER A C 1
ATOM 1652 O O . SER A 1 210 ? 6.285 3.748 4.892 1.00 87.12 210 SER A O 1
ATOM 1654 N N . ALA A 1 211 ? 7.266 1.762 5.296 1.00 88.25 211 ALA A N 1
ATOM 1655 C CA . ALA A 1 211 ? 6.271 1.281 6.256 1.00 88.25 211 ALA A CA 1
ATOM 1656 C C . ALA A 1 211 ? 6.231 2.140 7.535 1.00 88.25 211 ALA A C 1
ATOM 1658 O O . ALA A 1 211 ? 5.162 2.541 7.994 1.00 88.25 211 ALA A O 1
ATOM 1659 N N . THR A 1 212 ? 7.403 2.502 8.066 1.00 85.50 212 THR A N 1
ATOM 1660 C CA . THR A 1 212 ? 7.550 3.367 9.253 1.00 85.50 212 THR A CA 1
ATOM 1661 C C . THR A 1 212 ? 7.017 4.788 9.009 1.00 85.50 212 THR A C 1
ATOM 1663 O O . THR A 1 212 ? 6.588 5.460 9.948 1.00 85.50 212 THR A O 1
ATOM 1666 N N . ILE A 1 213 ? 7.037 5.294 7.770 1.00 90.25 213 ILE A N 1
ATOM 1667 C CA . ILE A 1 213 ? 6.352 6.549 7.424 1.00 90.25 213 ILE A CA 1
ATOM 1668 C C . ILE A 1 213 ? 4.839 6.327 7.347 1.00 90.25 213 ILE A C 1
ATOM 1670 O O . ILE A 1 213 ? 4.109 7.072 7.996 1.00 90.25 213 ILE A O 1
ATOM 1674 N N . ALA A 1 214 ? 4.377 5.310 6.613 1.00 95.62 214 ALA A N 1
ATOM 1675 C CA . ALA A 1 214 ? 2.952 5.030 6.428 1.00 95.62 214 ALA A CA 1
ATOM 1676 C C . ALA A 1 214 ? 2.208 4.932 7.771 1.00 95.62 214 ALA A C 1
ATOM 1678 O O . ALA A 1 214 ? 1.282 5.697 8.037 1.00 95.62 214 ALA A O 1
ATOM 1679 N N . LEU A 1 215 ? 2.677 4.045 8.655 1.00 95.00 215 LEU A N 1
ATOM 1680 C CA . LEU A 1 215 ? 2.066 3.793 9.963 1.00 95.00 215 LEU A CA 1
ATOM 1681 C C . LEU A 1 215 ? 2.074 5.034 10.866 1.00 95.00 215 LEU A C 1
ATOM 1683 O O . LEU A 1 215 ? 1.097 5.302 11.563 1.00 95.00 215 LEU A O 1
ATOM 1687 N N . ARG A 1 216 ? 3.157 5.818 10.824 1.00 91.81 216 ARG A N 1
ATOM 1688 C CA . ARG A 1 216 ? 3.306 7.048 11.609 1.00 91.81 216 ARG A CA 1
ATOM 1689 C C . ARG A 1 216 ? 2.321 8.124 11.174 1.00 91.81 216 ARG A C 1
ATOM 1691 O O . ARG A 1 216 ? 1.614 8.656 12.016 1.00 91.81 216 ARG A O 1
ATOM 1698 N N . GLU A 1 217 ? 2.269 8.445 9.885 1.00 93.88 217 GLU A N 1
ATOM 1699 C CA . GLU A 1 217 ? 1.415 9.533 9.394 1.00 93.88 217 GLU A CA 1
ATOM 1700 C C . GLU A 1 217 ? -0.080 9.166 9.488 1.00 93.88 217 GLU A C 1
ATOM 1702 O O . GLU A 1 217 ? -0.897 10.031 9.802 1.00 93.88 217 GLU A O 1
ATOM 1707 N N . ILE A 1 218 ? -0.440 7.880 9.340 1.00 95.62 218 ILE A N 1
ATOM 1708 C CA . ILE A 1 218 ? -1.799 7.384 9.631 1.00 95.62 218 ILE A CA 1
ATOM 1709 C C . ILE A 1 218 ? -2.145 7.565 11.114 1.00 95.62 218 ILE A C 1
ATOM 1711 O O . ILE A 1 218 ? -3.207 8.096 11.440 1.00 95.62 218 ILE A O 1
ATOM 1715 N N . LYS A 1 219 ? -1.249 7.163 12.024 1.00 93.00 219 LYS A N 1
ATOM 1716 C CA . LYS A 1 219 ? -1.453 7.317 13.470 1.00 93.00 219 LYS A CA 1
ATOM 1717 C C . LYS A 1 219 ? -1.614 8.781 13.875 1.00 93.00 219 LYS A C 1
ATOM 1719 O O . LYS A 1 219 ? -2.506 9.104 14.656 1.00 93.00 219 LYS A O 1
ATOM 1724 N N . GLU A 1 220 ? -0.763 9.659 13.350 1.00 90.06 220 GLU A N 1
ATOM 1725 C CA . GLU A 1 220 ? -0.814 11.096 13.630 1.00 90.06 220 GLU A CA 1
ATOM 1726 C C . GLU A 1 220 ? -2.130 11.727 13.163 1.00 90.06 220 GLU A C 1
ATOM 1728 O O . GLU A 1 220 ? -2.735 12.492 13.915 1.00 90.06 220 GLU A O 1
ATOM 1733 N N . PHE A 1 221 ? -2.629 11.349 11.981 1.00 91.50 221 PHE A N 1
ATOM 1734 C CA . PHE A 1 221 ? -3.942 11.784 11.501 1.00 91.50 221 PHE A CA 1
ATOM 1735 C C . PHE A 1 221 ? -5.083 11.342 12.435 1.00 91.50 221 PHE A C 1
ATOM 1737 O O . PHE A 1 221 ? -5.909 12.168 12.829 1.00 91.50 221 PHE A O 1
ATOM 1744 N N . LEU A 1 222 ? -5.114 10.064 12.836 1.00 91.38 222 LEU A N 1
ATOM 1745 C CA . LEU A 1 222 ? -6.159 9.540 13.726 1.00 91.38 222 LEU A CA 1
ATOM 1746 C C . LEU A 1 222 ? -6.126 10.217 15.108 1.00 91.38 222 LEU A C 1
ATOM 1748 O O . LEU A 1 222 ? -7.165 10.661 15.601 1.00 91.38 222 LEU A O 1
ATOM 1752 N N . ARG A 1 223 ? -4.928 10.396 15.683 1.00 89.69 223 ARG A N 1
ATOM 1753 C CA . ARG A 1 223 ? -4.707 11.119 16.947 1.00 89.69 223 ARG A CA 1
ATOM 1754 C C . ARG A 1 223 ? -5.157 12.580 16.876 1.00 89.69 223 ARG A C 1
ATOM 1756 O O . ARG A 1 223 ? -5.738 13.093 17.833 1.00 89.69 223 ARG A O 1
ATOM 1763 N N . PHE A 1 224 ? -4.895 13.261 15.760 1.00 85.56 224 PHE A N 1
ATOM 1764 C CA . PHE A 1 224 ? -5.323 14.644 15.551 1.00 85.56 224 PHE A CA 1
ATOM 1765 C C . PHE A 1 224 ? -6.850 14.762 15.424 1.00 85.56 224 PHE A C 1
ATOM 1767 O O . PHE A 1 224 ? -7.434 15.693 15.980 1.00 85.56 224 PHE A O 1
ATOM 1774 N N . GLY A 1 225 ? -7.510 13.812 14.752 1.00 83.00 225 GLY A N 1
ATOM 1775 C CA . GLY A 1 225 ? -8.975 13.756 14.683 1.00 83.00 225 GLY A CA 1
ATOM 1776 C C . GLY A 1 225 ? -9.619 13.584 16.063 1.00 83.00 225 GLY A C 1
ATOM 1777 O O . GLY A 1 225 ? -10.509 14.352 16.428 1.00 83.00 225 GLY A O 1
ATOM 1778 N N . GLU A 1 226 ? -9.108 12.636 16.854 1.00 82.38 226 GLU A N 1
ATOM 1779 C CA . GLU A 1 226 ? -9.559 12.367 18.226 1.00 82.38 226 GLU A CA 1
ATOM 1780 C C . GLU A 1 226 ? -9.372 13.586 19.148 1.00 82.38 226 GLU A C 1
ATOM 1782 O O . GLU A 1 226 ? -10.329 14.041 19.776 1.00 82.38 226 GLU A O 1
ATOM 1787 N N . SER A 1 227 ? -8.170 14.178 19.161 1.00 79.38 227 SER A N 1
ATOM 1788 C CA . SER A 1 227 ? -7.828 15.318 20.033 1.00 79.38 227 SER A CA 1
ATOM 1789 C C . SER A 1 227 ? -8.718 16.544 19.798 1.00 79.38 227 SER A C 1
ATOM 1791 O O . SER A 1 227 ? -9.080 17.241 20.743 1.00 79.38 227 SER A O 1
ATOM 1793 N N . ASN A 1 228 ? -9.089 16.802 18.540 1.00 77.44 228 ASN A N 1
ATOM 1794 C CA . ASN A 1 228 ? -9.909 17.954 18.158 1.00 77.44 228 ASN A CA 1
ATOM 1795 C C . ASN A 1 228 ? -11.419 17.658 18.138 1.00 77.44 228 ASN A C 1
ATOM 1797 O O . ASN A 1 228 ? -12.198 18.532 17.764 1.00 77.44 228 ASN A O 1
ATOM 1801 N N . LYS A 1 229 ? -11.849 16.439 18.513 1.00 74.44 229 LYS A N 1
ATOM 1802 C CA . LYS A 1 229 ? -13.240 15.956 18.377 1.00 74.44 229 LYS A CA 1
ATOM 1803 C C . LYS A 1 229 ? -13.793 16.101 16.949 1.00 74.44 229 LYS A C 1
ATOM 1805 O O . LYS A 1 229 ? -14.999 16.251 16.754 1.00 74.44 229 LYS A O 1
ATOM 1810 N N . GLN A 1 230 ? -12.917 16.056 15.947 1.00 72.50 230 GLN A N 1
ATOM 1811 C CA . GLN A 1 230 ? -13.300 16.218 14.551 1.00 72.50 230 GLN A CA 1
ATOM 1812 C C . GLN A 1 230 ? -13.948 14.924 14.049 1.00 72.50 230 GLN A C 1
ATOM 1814 O O . GLN A 1 230 ? -13.384 13.837 14.187 1.00 72.50 230 GLN A O 1
ATOM 1819 N N . SER A 1 231 ? -15.119 15.027 13.421 1.00 68.81 231 SER A N 1
ATOM 1820 C CA . SER A 1 231 ? -15.784 13.877 12.809 1.00 68.81 231 SER A CA 1
ATOM 1821 C C . SER A 1 231 ? -14.978 13.361 11.612 1.00 68.81 231 SER A C 1
ATOM 1823 O O . SER A 1 231 ? -15.047 13.924 10.521 1.00 68.81 231 SER A O 1
ATOM 1825 N N . ASN A 1 232 ? -14.222 12.280 11.805 1.00 78.56 232 ASN A N 1
ATOM 1826 C CA . ASN A 1 232 ? -13.541 11.588 10.715 1.00 78.56 232 ASN A CA 1
ATOM 1827 C C . ASN A 1 232 ? -14.541 10.716 9.930 1.00 78.56 232 ASN A C 1
ATOM 1829 O O . ASN A 1 232 ? -15.201 9.839 10.508 1.00 78.56 232 ASN A O 1
ATOM 1833 N N . SER A 1 233 ? -14.647 10.947 8.621 1.00 89.50 233 SER A N 1
ATOM 1834 C CA . SER A 1 233 ? -15.429 10.125 7.688 1.00 89.50 233 SER A CA 1
ATOM 1835 C C . SER A 1 233 ? -14.857 8.710 7.576 1.00 89.50 233 SER A C 1
ATOM 1837 O O . SER A 1 233 ? -15.620 7.741 7.606 1.00 89.50 233 SER A O 1
ATOM 1839 N N . ILE A 1 234 ? -13.525 8.591 7.557 1.00 94.00 234 ILE A N 1
ATOM 1840 C CA . ILE A 1 234 ? -12.790 7.342 7.351 1.00 94.00 234 ILE A CA 1
ATOM 1841 C C . ILE A 1 234 ? -13.025 6.390 8.532 1.00 94.00 234 ILE A C 1
ATOM 1843 O O . ILE A 1 234 ? -12.618 6.655 9.664 1.00 94.00 234 ILE A O 1
ATOM 1847 N N . LYS A 1 235 ? -13.675 5.258 8.247 1.00 94.31 235 LYS A N 1
ATOM 1848 C CA . LYS A 1 235 ? -13.933 4.136 9.164 1.00 94.31 235 LYS A CA 1
ATOM 1849 C C . LYS A 1 235 ? -12.991 2.958 8.939 1.00 94.31 235 LYS A C 1
ATOM 1851 O O . LYS A 1 235 ? -12.813 2.163 9.854 1.00 94.31 235 LYS A O 1
ATOM 1856 N N . LYS A 1 236 ? -12.379 2.842 7.755 1.00 96.56 236 LYS A N 1
ATOM 1857 C CA . LYS A 1 236 ? -11.390 1.798 7.466 1.00 96.56 236 LYS A CA 1
ATOM 1858 C C . LYS A 1 236 ? -10.201 2.320 6.666 1.00 96.56 236 LYS A C 1
ATOM 1860 O O . LYS A 1 236 ? -10.379 2.968 5.638 1.00 96.56 236 LYS A O 1
ATOM 1865 N N . ILE A 1 237 ? -9.000 1.985 7.127 1.00 97.69 237 ILE A N 1
ATOM 1866 C CA . ILE A 1 237 ? -7.732 2.169 6.421 1.00 97.69 237 ILE A CA 1
ATOM 1867 C C . ILE A 1 237 ? -7.137 0.776 6.208 1.00 97.69 237 ILE A C 1
ATOM 1869 O O . ILE A 1 237 ? -6.757 0.099 7.165 1.00 97.69 237 ILE A O 1
ATOM 1873 N N . VAL A 1 238 ? -7.088 0.337 4.954 1.00 97.50 238 VAL A N 1
ATOM 1874 C CA . VAL A 1 238 ? -6.576 -0.973 4.545 1.00 97.50 238 VAL A CA 1
ATOM 1875 C C . VAL A 1 238 ? -5.171 -0.793 3.986 1.00 97.50 238 VAL A C 1
ATOM 1877 O O . VAL A 1 238 ? -4.989 -0.263 2.894 1.00 97.50 238 VAL A O 1
ATOM 1880 N N . LEU A 1 239 ? -4.161 -1.218 4.737 1.00 97.81 239 LEU A N 1
ATOM 1881 C CA . LEU A 1 239 ? -2.782 -1.297 4.267 1.00 97.81 239 LEU A CA 1
ATOM 1882 C C . LEU A 1 239 ? -2.636 -2.568 3.436 1.00 97.81 239 LEU A C 1
ATOM 1884 O O . LEU A 1 239 ? -2.876 -3.664 3.944 1.00 97.81 239 LEU A O 1
ATOM 1888 N N . ILE A 1 240 ? -2.262 -2.426 2.165 1.00 96.31 240 ILE A N 1
ATOM 1889 C CA . ILE A 1 240 ? -2.166 -3.554 1.239 1.00 96.31 240 ILE A CA 1
ATOM 1890 C C . ILE A 1 240 ? -0.721 -3.756 0.810 1.00 96.31 240 ILE A C 1
ATOM 1892 O O . ILE A 1 240 ? -0.056 -2.860 0.281 1.00 96.31 240 ILE A O 1
ATOM 1896 N N . VAL A 1 241 ? -0.248 -4.975 1.035 1.00 92.62 241 VAL A N 1
ATOM 1897 C CA . VAL A 1 241 ? 1.091 -5.439 0.681 1.00 92.62 241 VAL A CA 1
ATOM 1898 C C . VAL A 1 241 ? 0.982 -6.566 -0.343 1.00 92.62 241 VAL A C 1
ATOM 1900 O O . VAL A 1 241 ? 0.073 -7.381 -0.277 1.00 92.62 241 VAL A O 1
ATOM 1903 N N . PHE A 1 242 ? 1.915 -6.641 -1.291 1.00 82.38 242 PHE A N 1
ATOM 1904 C CA . PHE A 1 242 ? 1.949 -7.746 -2.261 1.00 82.38 242 PHE A CA 1
ATOM 1905 C C . PHE A 1 242 ? 2.951 -8.844 -1.860 1.00 82.38 242 PHE A C 1
ATOM 1907 O O . PHE A 1 242 ? 2.680 -10.035 -1.994 1.00 82.38 242 PHE A O 1
ATOM 1914 N N . SER A 1 243 ? 4.122 -8.456 -1.343 1.00 79.38 243 SER A N 1
ATOM 1915 C CA . SER A 1 243 ? 5.193 -9.389 -0.972 1.00 79.38 243 SER A CA 1
ATOM 1916 C C . SER A 1 243 ? 5.163 -9.768 0.510 1.00 79.38 243 SER A C 1
ATOM 1918 O O . SER A 1 243 ? 4.886 -8.933 1.373 1.00 79.38 243 SER A O 1
ATOM 1920 N N . SER A 1 244 ? 5.548 -11.012 0.811 1.00 78.25 244 SER A N 1
ATOM 1921 C CA . SER A 1 244 ? 5.684 -11.523 2.185 1.00 78.25 244 SER A CA 1
ATOM 1922 C C . SER A 1 244 ? 6.677 -10.709 3.031 1.00 78.25 244 SER A C 1
ATOM 1924 O O . SER A 1 244 ? 6.521 -10.614 4.244 1.00 78.25 244 SER A O 1
ATOM 1926 N N . ASN A 1 245 ? 7.678 -10.075 2.409 1.00 74.00 245 ASN A N 1
ATOM 1927 C CA . ASN A 1 245 ? 8.655 -9.241 3.117 1.00 74.00 245 ASN A CA 1
ATOM 1928 C C . ASN A 1 245 ? 8.009 -7.933 3.601 1.00 74.00 245 ASN A C 1
ATOM 1930 O O . ASN A 1 245 ? 8.190 -7.549 4.753 1.00 74.00 245 ASN A O 1
ATOM 1934 N N . ASN A 1 246 ? 7.192 -7.281 2.761 1.00 79.56 246 ASN A N 1
ATOM 1935 C CA . ASN A 1 246 ? 6.402 -6.129 3.200 1.00 79.56 246 ASN A CA 1
ATOM 1936 C C . ASN A 1 246 ? 5.375 -6.552 4.263 1.00 79.56 246 ASN A C 1
ATOM 1938 O O . ASN A 1 246 ? 5.236 -5.866 5.267 1.00 79.56 246 ASN A O 1
ATOM 1942 N N . GLU A 1 247 ? 4.707 -7.696 4.101 1.00 84.12 247 GLU A N 1
ATOM 1943 C CA . GLU A 1 247 ? 3.794 -8.233 5.119 1.00 84.12 247 GLU A CA 1
ATOM 1944 C C . GLU A 1 247 ? 4.480 -8.418 6.481 1.00 84.12 247 GLU A C 1
ATOM 1946 O O . GLU A 1 247 ? 3.969 -7.940 7.491 1.00 84.12 247 GLU A O 1
ATOM 1951 N N . PHE A 1 248 ? 5.663 -9.035 6.507 1.00 77.62 248 PHE A N 1
ATOM 1952 C CA . PHE A 1 248 ? 6.466 -9.211 7.718 1.00 77.62 248 PHE A CA 1
ATOM 1953 C C . PHE A 1 248 ? 6.860 -7.870 8.360 1.00 77.62 248 PHE A C 1
ATOM 1955 O O . PHE A 1 248 ? 6.682 -7.688 9.563 1.00 77.62 248 PHE A O 1
ATOM 1962 N N . ILE A 1 249 ? 7.336 -6.909 7.561 1.00 80.19 249 ILE A N 1
ATOM 1963 C CA . ILE A 1 249 ? 7.729 -5.570 8.031 1.00 80.19 249 ILE A CA 1
ATOM 1964 C C . ILE A 1 249 ? 6.529 -4.804 8.604 1.00 80.19 249 ILE A C 1
ATOM 1966 O O . ILE A 1 249 ? 6.637 -4.182 9.659 1.00 80.19 249 ILE A O 1
ATOM 1970 N N . TYR A 1 250 ? 5.364 -4.854 7.955 1.00 87.38 250 TYR A N 1
ATOM 1971 C CA . TYR A 1 250 ? 4.166 -4.218 8.499 1.00 87.38 250 TYR A CA 1
ATOM 1972 C C . TYR A 1 250 ? 3.675 -4.938 9.764 1.00 87.38 250 TYR A C 1
ATOM 1974 O O . TYR A 1 250 ? 3.362 -4.258 10.737 1.00 87.38 250 TYR A O 1
ATOM 1982 N N . LYS A 1 251 ? 3.677 -6.280 9.817 1.00 82.56 251 LYS A N 1
ATOM 1983 C CA . LYS A 1 251 ? 3.315 -7.046 11.028 1.00 82.56 251 LYS A CA 1
ATOM 1984 C C . LYS A 1 251 ? 4.234 -6.748 12.219 1.00 82.56 251 LYS A C 1
ATOM 1986 O O . LYS A 1 251 ? 3.731 -6.619 13.329 1.00 82.56 251 LYS A O 1
ATOM 1991 N N . SER A 1 252 ? 5.545 -6.597 12.011 1.00 77.75 252 SER A N 1
ATOM 1992 C CA . SER A 1 252 ? 6.494 -6.294 13.095 1.00 77.75 252 SER A CA 1
ATOM 1993 C C . SER A 1 252 ? 6.433 -4.837 13.570 1.00 77.75 252 SER A C 1
ATOM 1995 O O . SER A 1 252 ? 6.685 -4.558 14.742 1.00 77.75 252 SER A O 1
ATOM 1997 N N . LEU A 1 253 ? 6.068 -3.895 12.692 1.00 83.31 253 LEU A N 1
ATOM 1998 C CA . LEU A 1 253 ? 5.931 -2.478 13.044 1.00 83.31 253 LEU A CA 1
ATOM 1999 C C . LEU A 1 253 ? 4.544 -2.112 13.592 1.00 83.31 253 LEU A C 1
ATOM 2001 O O . LEU A 1 253 ? 4.455 -1.198 14.412 1.00 83.31 253 LEU A O 1
ATOM 2005 N N . LEU A 1 254 ? 3.471 -2.791 13.173 1.00 86.50 254 LEU A N 1
ATOM 2006 C CA . LEU A 1 254 ? 2.093 -2.462 13.560 1.00 86.50 254 LEU A CA 1
ATOM 2007 C C . LEU A 1 254 ? 1.901 -2.332 15.081 1.00 86.50 254 LEU A C 1
ATOM 2009 O O . LEU A 1 254 ? 1.440 -1.265 15.482 1.00 86.50 254 LEU A O 1
ATOM 2013 N N . PRO A 1 255 ? 2.326 -3.285 15.939 1.00 83.19 255 PRO A N 1
ATOM 2014 C CA . PRO A 1 255 ? 2.177 -3.165 17.394 1.00 83.19 255 PRO A CA 1
ATOM 2015 C C . PRO A 1 255 ? 2.886 -1.949 18.006 1.00 83.19 255 PRO A C 1
ATOM 2017 O O . PRO A 1 255 ? 2.456 -1.444 19.038 1.00 83.19 255 PRO A O 1
ATOM 2020 N N . ALA A 1 256 ? 3.947 -1.433 17.375 1.00 80.38 256 ALA A N 1
ATOM 2021 C CA . ALA A 1 256 ? 4.636 -0.236 17.856 1.00 80.38 256 ALA A CA 1
ATOM 2022 C C . ALA A 1 256 ? 3.842 1.056 17.575 1.00 80.38 256 ALA A C 1
ATOM 2024 O O . ALA A 1 256 ? 3.980 2.040 18.303 1.00 80.38 256 ALA A O 1
ATOM 2025 N N . TYR A 1 257 ? 2.987 1.071 16.547 1.00 86.12 257 TYR A N 1
ATOM 2026 C CA . TYR A 1 257 ? 2.136 2.218 16.211 1.00 86.12 257 TYR A CA 1
ATOM 2027 C C . TYR A 1 257 ? 0.721 2.078 16.777 1.00 86.12 257 TYR A C 1
ATOM 2029 O O . TYR A 1 257 ? 0.217 3.023 17.389 1.00 86.12 257 TYR A O 1
ATOM 2037 N N . PHE A 1 258 ? 0.138 0.898 16.616 1.00 87.44 258 PHE A N 1
ATOM 2038 C CA . PHE A 1 258 ? -1.214 0.495 16.978 1.00 87.44 258 PHE A CA 1
ATOM 2039 C C . PHE A 1 258 ? -1.115 -0.732 17.898 1.00 87.44 258 PHE A C 1
ATOM 2041 O O . PHE A 1 258 ? -1.300 -1.865 17.446 1.00 87.44 258 PHE A O 1
ATOM 2048 N N . PRO A 1 259 ? -0.710 -0.546 19.170 1.00 83.69 259 PRO A N 1
ATOM 2049 C CA . PRO A 1 259 ? -0.596 -1.664 20.090 1.00 83.69 259 PRO A CA 1
ATOM 2050 C C . PRO A 1 259 ? -1.980 -2.276 20.333 1.00 83.69 259 PRO A C 1
ATOM 2052 O O . PRO A 1 259 ? -2.965 -1.535 20.478 1.00 83.69 259 PRO A O 1
ATOM 2055 N N . PRO A 1 260 ? -2.075 -3.616 20.387 1.00 77.50 260 PRO A N 1
ATOM 2056 C CA . PRO A 1 260 ? -3.336 -4.286 20.654 1.00 77.50 260 PRO A CA 1
ATOM 2057 C C . PRO A 1 260 ? -3.882 -3.843 22.011 1.00 77.50 260 PRO A C 1
ATOM 2059 O O . PRO A 1 260 ? -3.128 -3.565 22.948 1.00 77.50 260 PRO A O 1
ATOM 2062 N N . ASN A 1 261 ? -5.209 -3.810 22.127 1.00 75.88 261 ASN A N 1
ATOM 2063 C CA . ASN A 1 261 ? -5.851 -3.670 23.429 1.00 75.88 261 ASN A CA 1
ATOM 2064 C C . ASN A 1 261 ? -5.346 -4.783 24.356 1.00 75.88 261 ASN A C 1
ATOM 2066 O O . ASN A 1 261 ? -5.016 -5.880 23.894 1.00 75.88 261 ASN A O 1
ATOM 2070 N N . ALA A 1 262 ? -5.318 -4.523 25.664 1.00 61.12 262 ALA A N 1
ATOM 2071 C CA . ALA A 1 262 ? -5.124 -5.590 26.632 1.00 61.12 262 ALA A CA 1
ATOM 2072 C C . ALA A 1 262 ? -6.241 -6.624 26.423 1.00 61.12 262 ALA A C 1
ATOM 2074 O O . ALA A 1 262 ? -7.392 -6.357 26.763 1.00 61.12 262 ALA A O 1
ATOM 2075 N N . LEU A 1 263 ? -5.894 -7.757 25.798 1.00 47.53 263 LEU A N 1
ATOM 2076 C CA . LEU A 1 263 ? -6.809 -8.872 25.558 1.00 47.53 263 LEU A CA 1
ATOM 2077 C C . LEU A 1 263 ? -7.522 -9.189 26.868 1.00 47.53 263 LEU A C 1
ATOM 2079 O O . LEU A 1 263 ? -6.844 -9.373 27.888 1.00 47.53 263 LEU A O 1
ATOM 2083 N N . SER A 1 264 ? -8.854 -9.275 26.839 1.00 39.00 264 SER A N 1
ATOM 2084 C CA . SER A 1 264 ? -9.566 -9.789 28.000 1.00 39.00 264 SER A CA 1
ATOM 2085 C C . SER A 1 264 ? -9.068 -11.210 28.290 1.00 39.00 264 SER A C 1
ATOM 2087 O O . SER A 1 264 ? -8.536 -11.905 27.414 1.00 39.00 264 SER A O 1
ATOM 2089 N N . ILE A 1 265 ? -9.185 -11.643 29.544 1.00 40.94 265 ILE A N 1
ATOM 2090 C CA . ILE A 1 265 ? -8.765 -12.999 29.921 1.00 40.94 265 ILE A CA 1
ATOM 2091 C C . ILE A 1 265 ? -9.570 -14.031 29.106 1.00 40.94 265 ILE A C 1
ATOM 2093 O O . ILE A 1 265 ? -8.997 -15.026 28.661 1.00 40.94 265 ILE A O 1
ATOM 2097 N N . ASP A 1 266 ? -10.828 -13.715 28.781 1.00 39.69 266 ASP A N 1
ATOM 2098 C CA . ASP A 1 266 ? -11.673 -14.503 27.884 1.00 39.69 266 ASP A CA 1
ATOM 2099 C C . ASP A 1 266 ? -11.209 -14.489 26.419 1.00 39.69 266 ASP A C 1
ATOM 2101 O O . ASP A 1 266 ? -11.252 -15.537 25.791 1.00 39.69 266 ASP A O 1
ATOM 2105 N N . ASP A 1 267 ? -10.690 -13.389 25.857 1.00 39.44 267 ASP A N 1
ATOM 2106 C CA . ASP A 1 267 ? -10.148 -13.392 24.480 1.00 39.44 267 ASP A CA 1
ATOM 2107 C C . ASP A 1 267 ? -8.894 -14.270 24.367 1.00 39.44 267 ASP A C 1
ATOM 2109 O O . ASP A 1 267 ? -8.683 -14.960 23.366 1.00 39.44 267 ASP A O 1
ATOM 2113 N N . ARG A 1 268 ? -8.061 -14.285 25.418 1.00 37.50 268 ARG A N 1
ATOM 2114 C CA . ARG A 1 268 ? -6.907 -15.195 25.505 1.00 37.50 268 ARG A CA 1
ATOM 2115 C C . ARG A 1 268 ? -7.359 -16.648 25.585 1.00 37.50 268 ARG A C 1
ATOM 2117 O O . ARG A 1 268 ? -6.758 -17.494 24.927 1.00 37.50 268 ARG A O 1
ATOM 2124 N N . GLU A 1 269 ? -8.405 -16.935 26.355 1.00 35.91 269 GLU A N 1
ATOM 2125 C CA . GLU A 1 269 ? -9.050 -18.250 26.387 1.00 35.91 269 GLU A CA 1
ATOM 2126 C C . GLU A 1 269 ? -9.690 -18.592 25.036 1.00 35.91 269 GLU A C 1
ATOM 2128 O O . GLU A 1 269 ? -9.540 -19.717 24.583 1.00 35.91 269 GLU A O 1
ATOM 2133 N N . HIS A 1 270 ? -10.346 -17.660 24.341 1.00 35.34 270 HIS A N 1
ATOM 2134 C CA . HIS A 1 270 ? -11.057 -17.949 23.095 1.00 35.34 270 HIS A CA 1
ATOM 2135 C C . HIS A 1 270 ? -10.104 -18.209 21.926 1.00 35.34 270 HIS A C 1
ATOM 2137 O O . HIS A 1 270 ? -10.339 -19.148 21.168 1.00 35.34 270 HIS A O 1
ATOM 2143 N N . ILE A 1 271 ? -9.003 -17.452 21.823 1.00 39.19 271 ILE A N 1
ATOM 2144 C CA . ILE A 1 271 ? -7.923 -17.695 20.851 1.00 39.19 271 ILE A CA 1
ATOM 2145 C C . ILE A 1 271 ? -7.181 -19.003 21.183 1.00 39.19 271 ILE A C 1
ATOM 2147 O O . ILE A 1 271 ? -6.844 -19.766 20.280 1.00 39.19 271 ILE A O 1
ATOM 2151 N N . ARG A 1 272 ? -6.976 -19.325 22.470 1.00 35.44 272 ARG A N 1
ATOM 2152 C CA . ARG A 1 272 ? -6.418 -20.627 22.885 1.00 35.44 272 ARG A CA 1
ATOM 2153 C C . ARG A 1 272 ? -7.376 -21.792 22.624 1.00 35.44 272 ARG A C 1
ATOM 2155 O O . ARG A 1 272 ? -6.926 -22.851 22.215 1.00 35.44 272 ARG A O 1
ATOM 2162 N N . ARG A 1 273 ? -8.686 -21.617 22.812 1.00 34.47 273 ARG A N 1
ATOM 2163 C CA . ARG A 1 273 ? -9.713 -22.652 22.589 1.00 34.47 273 ARG A CA 1
ATOM 2164 C C . ARG A 1 273 ? -10.000 -22.885 21.103 1.00 34.47 273 ARG A C 1
ATOM 2166 O O . ARG A 1 273 ? -10.298 -24.015 20.735 1.00 34.47 273 ARG A O 1
ATOM 2173 N N . SER A 1 274 ? -9.877 -21.868 20.244 1.00 38.16 274 SER A N 1
ATOM 2174 C CA . SER A 1 274 ? -9.931 -22.048 18.784 1.00 38.16 274 SER A CA 1
ATOM 2175 C C . SER A 1 274 ? -8.609 -22.552 18.190 1.00 38.16 274 SER A C 1
ATOM 2177 O O . SER A 1 274 ? -8.633 -23.209 17.154 1.00 38.16 274 SER A O 1
ATOM 2179 N N . GLY A 1 275 ? -7.476 -22.288 18.852 1.00 36.22 275 GLY A N 1
ATOM 2180 C CA . GLY A 1 275 ? -6.139 -22.747 18.457 1.00 36.22 275 GLY A CA 1
ATOM 2181 C C . GLY A 1 275 ? -5.634 -24.026 19.141 1.00 36.22 275 GLY A C 1
ATOM 2182 O O . GLY A 1 275 ? -4.504 -24.433 18.888 1.00 36.22 275 GLY A O 1
ATOM 2183 N N . SER A 1 276 ? -6.400 -24.662 20.034 1.00 37.47 276 SER A N 1
ATOM 2184 C CA . SER A 1 276 ? -5.973 -25.885 20.736 1.00 37.47 276 SER A CA 1
ATOM 2185 C C . SER A 1 276 ? -7.156 -26.757 21.160 1.00 37.47 276 SER A C 1
ATOM 2187 O O . SER A 1 276 ? -7.647 -26.691 22.288 1.00 37.47 276 SER A O 1
ATOM 2189 N N . ALA A 1 277 ? -7.567 -27.655 20.267 1.00 32.03 277 ALA A N 1
ATOM 2190 C CA . ALA A 1 277 ? -8.340 -28.829 20.647 1.00 32.03 277 ALA A CA 1
ATOM 2191 C C . ALA A 1 277 ? -7.379 -29.992 20.968 1.00 32.03 277 ALA A C 1
ATOM 2193 O O . ALA A 1 277 ? -6.949 -30.684 20.049 1.00 32.03 277 ALA A O 1
ATOM 2194 N N . LYS A 1 278 ? -7.138 -30.240 22.273 1.00 33.12 278 LYS A N 1
ATOM 2195 C CA . LYS A 1 278 ? -6.285 -31.320 22.851 1.00 33.12 278 LYS A CA 1
ATOM 2196 C C . LYS A 1 278 ? -4.769 -31.138 22.599 1.00 33.12 278 LYS A C 1
ATOM 2198 O O . LYS A 1 278 ? -4.415 -30.394 21.701 1.00 33.12 278 LYS A O 1
ATOM 2203 N N . GLN A 1 279 ? -3.800 -31.798 23.253 1.00 33.53 279 GLN A N 1
ATOM 2204 C CA . GLN A 1 279 ? -3.556 -32.390 24.600 1.00 33.53 279 GLN A CA 1
ATOM 2205 C C . GLN A 1 279 ? -2.022 -32.663 24.633 1.00 33.53 279 GLN A C 1
ATOM 2207 O O . GLN A 1 279 ? -1.488 -33.013 23.590 1.00 33.53 279 GLN A O 1
ATOM 2212 N N . SER A 1 280 ? -1.242 -32.577 25.719 1.00 32.06 280 SER A N 1
ATOM 2213 C CA . SER A 1 280 ? -1.480 -32.206 27.131 1.00 32.06 280 SER A CA 1
ATOM 2214 C C . SER A 1 280 ? -0.128 -31.816 27.805 1.00 32.06 280 SER A C 1
ATOM 2216 O O . SER A 1 280 ? 0.756 -31.342 27.106 1.00 32.06 280 SER A O 1
ATOM 2218 N N . ALA A 1 281 ? 0.057 -31.945 29.131 1.00 42.69 281 ALA A N 1
ATOM 2219 C CA . ALA A 1 281 ? 1.295 -31.547 29.826 1.00 42.69 281 ALA A CA 1
ATOM 2220 C C . ALA A 1 281 ? 2.533 -32.406 29.471 1.00 42.69 281 ALA A C 1
ATOM 2222 O O . ALA A 1 281 ? 2.585 -33.586 29.816 1.00 42.69 281 ALA A O 1
ATOM 2223 N N . SER A 1 282 ? 3.557 -31.776 28.891 1.00 41.25 282 SER A N 1
ATOM 2224 C CA . SER A 1 282 ? 4.947 -32.251 28.826 1.00 41.25 282 SER A CA 1
ATOM 2225 C C . SER A 1 282 ? 5.894 -31.079 29.148 1.00 41.25 282 SER A C 1
ATOM 2227 O O . SER A 1 282 ? 5.506 -29.916 29.031 1.00 41.25 282 SER A O 1
ATOM 2229 N N . ASN A 1 283 ? 7.125 -31.368 29.587 1.00 54.16 283 ASN A N 1
ATOM 2230 C CA . ASN A 1 283 ? 8.174 -30.346 29.771 1.00 54.16 283 ASN A CA 1
ATOM 2231 C C . ASN A 1 283 ? 8.981 -30.088 28.480 1.00 54.16 283 ASN A C 1
ATOM 2233 O O . ASN A 1 283 ? 9.897 -29.263 28.486 1.00 54.16 283 ASN A O 1
ATOM 2237 N N . ALA A 1 284 ? 8.654 -30.790 27.393 1.00 56.00 284 ALA A N 1
ATOM 2238 C CA . ALA A 1 284 ? 9.286 -30.629 26.094 1.00 56.00 284 ALA A CA 1
ATOM 2239 C C . ALA A 1 284 ? 8.959 -29.250 25.501 1.00 56.00 284 ALA A C 1
ATOM 2241 O O . ALA A 1 284 ? 7.842 -28.742 25.644 1.00 56.00 284 ALA A O 1
ATOM 2242 N N . ARG A 1 285 ? 9.928 -28.619 24.831 1.00 70.12 285 ARG A N 1
ATOM 2243 C CA . ARG A 1 285 ? 9.657 -27.373 24.100 1.00 70.12 285 ARG A CA 1
ATOM 2244 C C . ARG A 1 285 ? 9.080 -27.677 22.718 1.00 70.12 285 ARG A C 1
ATOM 2246 O O . ARG A 1 285 ? 9.634 -28.541 22.040 1.00 70.12 285 ARG A O 1
ATOM 2253 N N . PRO A 1 286 ? 8.060 -26.930 22.256 1.00 65.94 286 PRO A N 1
ATOM 2254 C CA . PRO A 1 286 ? 7.647 -26.958 20.857 1.00 65.94 286 PRO A CA 1
ATOM 2255 C C . PRO A 1 286 ? 8.824 -26.680 19.917 1.00 65.94 286 PRO A C 1
ATOM 2257 O O . PRO A 1 286 ? 9.759 -25.955 20.278 1.00 65.94 286 PRO A O 1
ATOM 2260 N N . LEU A 1 287 ? 8.766 -27.225 18.703 1.00 62.88 287 LEU A N 1
ATOM 2261 C CA . LEU A 1 287 ? 9.717 -26.873 17.654 1.00 62.88 287 LEU A CA 1
ATOM 2262 C C . LEU A 1 287 ? 9.674 -25.367 17.343 1.00 62.88 287 LEU A C 1
ATOM 2264 O O . LEU A 1 287 ? 8.610 -24.760 17.256 1.00 62.88 287 LEU A O 1
ATOM 2268 N N . GLU A 1 288 ? 10.849 -24.771 17.139 1.00 67.06 288 GLU A N 1
ATOM 2269 C CA . GLU A 1 288 ? 10.951 -23.410 16.604 1.00 67.06 288 GLU A CA 1
ATOM 2270 C C . GLU A 1 288 ? 10.465 -23.397 15.139 1.00 67.06 288 GLU A C 1
ATOM 2272 O O . GLU A 1 288 ? 10.853 -24.301 14.389 1.00 67.06 288 GLU A O 1
ATOM 2277 N N . PRO A 1 289 ? 9.704 -22.382 14.680 1.00 57.16 289 PRO A N 1
ATOM 2278 C CA . PRO A 1 289 ? 9.096 -22.383 13.342 1.00 57.16 289 PRO A CA 1
ATOM 2279 C C . PRO A 1 289 ? 10.087 -22.597 12.190 1.00 57.16 289 PRO A C 1
ATOM 2281 O O . PRO A 1 289 ? 9.780 -23.278 11.220 1.00 57.16 289 PRO A O 1
ATOM 2284 N N . THR A 1 290 ? 11.316 -22.087 12.315 1.00 59.56 290 THR A N 1
ATOM 2285 C CA . THR A 1 290 ? 12.374 -22.261 11.304 1.00 59.56 290 THR A CA 1
ATOM 2286 C C . THR A 1 290 ? 12.866 -23.702 11.167 1.00 59.56 290 THR A C 1
ATOM 2288 O O . THR A 1 290 ? 13.389 -24.066 10.116 1.00 59.56 290 THR A O 1
ATOM 2291 N N . LYS A 1 291 ? 12.707 -24.530 12.208 1.00 68.12 291 LYS A N 1
ATOM 2292 C CA . LYS A 1 291 ? 12.947 -25.978 12.147 1.00 68.12 291 LYS A CA 1
ATOM 2293 C C . LYS A 1 291 ? 11.715 -26.740 11.684 1.00 68.12 291 LYS A C 1
ATOM 2295 O O . LYS A 1 291 ? 11.844 -27.769 11.034 1.00 68.12 291 LYS A O 1
ATOM 2300 N N . GLU A 1 292 ? 10.526 -26.251 12.022 1.00 71.50 292 GLU A N 1
ATOM 2301 C CA . GLU A 1 292 ? 9.281 -26.825 11.518 1.00 71.50 292 GLU A CA 1
ATOM 2302 C C . GLU A 1 292 ? 9.247 -26.731 9.984 1.00 71.50 292 GLU A C 1
ATOM 2304 O O . GLU A 1 292 ? 9.012 -27.734 9.315 1.00 71.50 292 GLU A O 1
ATOM 2309 N N . ASP A 1 293 ? 9.642 -25.582 9.425 1.00 69.38 293 ASP A N 1
ATOM 2310 C CA . ASP A 1 293 ? 9.826 -25.381 7.984 1.00 69.38 293 ASP A CA 1
ATOM 2311 C C . ASP A 1 293 ? 10.818 -26.386 7.356 1.00 69.38 293 ASP A C 1
ATOM 2313 O O . ASP A 1 293 ? 10.542 -26.926 6.282 1.00 69.38 293 ASP A O 1
ATOM 2317 N N . THR A 1 294 ? 11.959 -26.692 7.996 1.00 75.25 294 THR A N 1
ATOM 2318 C CA . THR A 1 294 ? 12.925 -27.662 7.436 1.00 75.25 294 THR A CA 1
ATOM 2319 C C . THR A 1 294 ? 12.426 -29.105 7.510 1.00 75.25 294 THR A C 1
ATOM 2321 O O . THR A 1 294 ? 12.631 -29.854 6.551 1.00 75.25 294 THR A O 1
ATOM 2324 N N . LEU A 1 295 ? 11.700 -29.488 8.569 1.00 78.00 295 LEU A N 1
ATOM 2325 C CA . LEU A 1 295 ? 11.021 -30.789 8.628 1.00 78.00 295 LEU A CA 1
ATOM 2326 C C . LEU A 1 295 ? 9.906 -30.896 7.579 1.00 78.00 295 LEU A C 1
ATOM 2328 O O . LEU A 1 295 ? 9.813 -31.915 6.899 1.00 78.00 295 LEU A O 1
ATOM 2332 N N . ILE 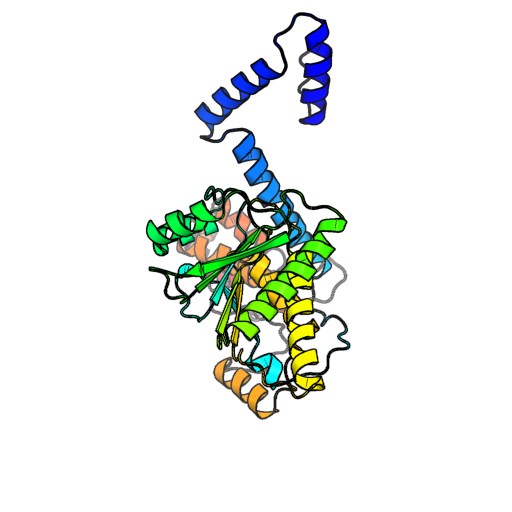A 1 296 ? 9.114 -29.839 7.366 1.00 74.75 296 ILE A N 1
ATOM 2333 C CA . ILE A 1 296 ? 8.088 -29.788 6.309 1.00 74.75 296 ILE A CA 1
ATOM 2334 C C . ILE A 1 296 ? 8.712 -30.005 4.922 1.00 74.75 296 ILE A C 1
ATOM 2336 O O . ILE A 1 296 ? 8.153 -30.745 4.107 1.00 74.75 296 ILE A O 1
ATOM 2340 N N . VAL A 1 297 ? 9.871 -29.396 4.643 1.00 75.12 297 VAL A N 1
ATOM 2341 C CA . VAL A 1 297 ? 10.586 -29.575 3.368 1.00 75.12 297 VAL A CA 1
ATOM 2342 C C . VAL A 1 297 ? 11.090 -31.014 3.204 1.00 75.12 297 VAL A C 1
ATOM 2344 O O . VAL A 1 297 ? 10.852 -31.608 2.149 1.00 75.12 297 VAL A O 1
ATOM 2347 N N . PHE A 1 298 ? 11.715 -31.598 4.234 1.00 85.50 298 PHE A N 1
ATOM 2348 C CA . PHE A 1 298 ? 12.150 -33.000 4.206 1.00 85.50 298 PHE A CA 1
ATOM 2349 C C . PHE A 1 298 ? 10.969 -33.961 4.006 1.00 85.50 298 PHE A C 1
ATOM 2351 O O . PHE A 1 298 ? 11.004 -34.785 3.098 1.00 85.50 298 PHE A O 1
ATOM 2358 N N . GLU A 1 299 ? 9.888 -33.811 4.771 1.00 85.12 299 GLU A N 1
ATOM 2359 C CA . GLU A 1 299 ? 8.675 -34.635 4.678 1.00 85.12 299 GLU A CA 1
ATOM 2360 C C . GLU A 1 299 ? 7.997 -34.550 3.311 1.00 85.12 299 GLU A C 1
ATOM 2362 O O . GLU A 1 299 ? 7.604 -35.566 2.738 1.00 85.12 299 GLU A O 1
ATOM 2367 N N . SER A 1 300 ? 7.858 -33.337 2.772 1.00 80.31 300 SER A N 1
ATOM 2368 C CA . SER A 1 300 ? 7.272 -33.110 1.450 1.00 80.31 300 SER A CA 1
ATOM 2369 C C . SER A 1 300 ? 8.103 -33.790 0.359 1.00 80.31 300 SER A C 1
ATOM 2371 O O . SER A 1 300 ? 7.560 -34.517 -0.480 1.00 80.31 300 SER A O 1
ATOM 2373 N N . HIS A 1 301 ? 9.431 -33.636 0.418 1.00 86.56 301 HIS A N 1
ATOM 2374 C CA . HIS A 1 301 ? 10.348 -34.318 -0.487 1.00 86.56 301 HIS A CA 1
ATOM 2375 C C . HIS A 1 301 ? 10.273 -35.843 -0.329 1.00 86.56 301 HIS A C 1
ATOM 2377 O O . HIS A 1 301 ? 10.086 -36.546 -1.319 1.00 86.56 301 HIS A O 1
ATOM 2383 N N . ALA A 1 302 ? 10.379 -36.366 0.893 1.00 86.56 302 ALA A N 1
ATOM 2384 C CA . ALA A 1 302 ? 10.427 -37.798 1.157 1.00 86.56 302 ALA A CA 1
ATOM 2385 C C . ALA A 1 302 ? 9.129 -38.506 0.734 1.00 86.56 302 ALA A C 1
ATOM 2387 O O . ALA A 1 302 ? 9.187 -39.557 0.105 1.00 86.56 302 ALA A O 1
ATOM 2388 N N . ARG A 1 303 ? 7.954 -37.894 0.941 1.00 85.25 303 ARG A N 1
ATOM 2389 C CA . ARG A 1 303 ? 6.666 -38.426 0.447 1.00 85.25 303 ARG A CA 1
ATOM 2390 C C . ARG A 1 303 ? 6.572 -38.449 -1.084 1.00 85.25 303 ARG A C 1
ATOM 2392 O O . ARG A 1 303 ? 5.926 -39.342 -1.635 1.00 85.25 303 ARG A O 1
ATOM 2399 N N . GLY A 1 304 ? 7.174 -37.466 -1.761 1.00 82.12 304 GLY A N 1
ATOM 2400 C CA . GLY A 1 304 ? 7.159 -37.328 -3.222 1.00 82.12 304 GLY A CA 1
ATOM 2401 C C . GLY A 1 304 ? 8.278 -38.077 -3.959 1.00 82.12 304 GLY A C 1
ATOM 2402 O O . GLY A 1 304 ? 8.146 -38.347 -5.152 1.00 82.12 304 GLY A O 1
ATOM 2403 N N . CYS A 1 305 ? 9.370 -38.422 -3.276 1.00 85.94 305 CYS A N 1
ATOM 2404 C CA . CYS A 1 305 ? 10.549 -39.043 -3.868 1.00 85.94 305 CYS A CA 1
ATOM 2405 C C . CYS A 1 305 ? 10.466 -40.580 -3.804 1.00 85.94 305 CYS A C 1
ATOM 2407 O O . CYS A 1 305 ? 10.358 -41.128 -2.708 1.00 85.94 305 CYS A O 1
ATOM 2409 N N . PRO A 1 306 ? 10.587 -41.313 -4.930 1.00 85.88 306 PRO A N 1
ATOM 2410 C CA . PRO A 1 306 ? 10.553 -42.777 -4.911 1.00 85.88 306 PRO A CA 1
ATOM 2411 C C . PRO A 1 306 ? 11.732 -43.397 -4.144 1.00 85.88 306 PRO A C 1
ATOM 2413 O O . PRO A 1 306 ? 11.594 -44.505 -3.640 1.00 85.88 306 PRO A O 1
ATOM 2416 N N . THR A 1 307 ? 12.860 -42.689 -4.024 1.00 85.75 307 THR A N 1
ATOM 2417 C CA . THR A 1 307 ? 14.027 -43.127 -3.243 1.00 85.75 307 THR A CA 1
ATOM 2418 C C . THR A 1 307 ? 13.804 -42.924 -1.744 1.00 85.75 307 THR A C 1
ATOM 2420 O O . THR A 1 307 ? 13.987 -43.845 -0.959 1.00 85.75 307 THR A O 1
ATOM 2423 N N . CYS A 1 308 ? 13.387 -41.724 -1.333 1.00 87.88 308 CYS A N 1
ATOM 2424 C CA . CYS A 1 308 ? 13.408 -41.305 0.074 1.00 87.88 308 CYS A CA 1
ATOM 2425 C C . CYS A 1 308 ? 12.149 -41.695 0.874 1.00 87.88 308 CYS A C 1
ATOM 2427 O O . CYS A 1 308 ? 12.086 -41.422 2.069 1.00 87.88 308 CYS A O 1
ATOM 2429 N N . ARG A 1 309 ? 11.135 -42.294 0.231 1.00 87.44 309 ARG A N 1
ATOM 2430 C CA . ARG A 1 309 ? 9.817 -42.560 0.835 1.00 87.44 309 ARG A CA 1
ATOM 2431 C C . ARG A 1 309 ? 9.776 -43.726 1.825 1.00 87.44 309 ARG A C 1
ATOM 2433 O O . ARG A 1 309 ? 8.881 -43.745 2.665 1.00 87.44 309 ARG A O 1
ATOM 2440 N N . ASN A 1 310 ? 10.671 -44.704 1.698 1.00 87.81 310 ASN A N 1
ATOM 2441 C CA . ASN A 1 310 ? 10.706 -45.886 2.562 1.00 87.81 310 ASN A CA 1
ATOM 2442 C C . ASN A 1 310 ? 12.074 -45.987 3.241 1.00 87.81 310 ASN A C 1
ATOM 2444 O O . ASN A 1 310 ? 12.998 -46.620 2.730 1.00 87.81 310 ASN A O 1
ATOM 2448 N N . ILE A 1 311 ? 12.203 -45.300 4.375 1.00 89.00 311 ILE A N 1
ATOM 2449 C CA . ILE A 1 311 ? 13.464 -45.158 5.108 1.00 89.00 311 ILE A CA 1
ATOM 2450 C C . ILE A 1 311 ? 13.954 -46.520 5.642 1.00 89.00 311 ILE A C 1
ATOM 2452 O O . ILE A 1 311 ? 15.114 -46.849 5.387 1.00 89.00 311 ILE A O 1
ATOM 2456 N N . PRO A 1 312 ? 13.112 -47.380 6.258 1.00 86.44 312 PRO A N 1
ATOM 2457 C CA . PRO A 1 312 ? 13.544 -48.710 6.691 1.00 86.44 312 PRO A CA 1
ATOM 2458 C C . PRO A 1 312 ? 14.067 -49.589 5.547 1.00 86.44 312 PRO A C 1
ATOM 2460 O O . PRO A 1 312 ? 15.102 -50.234 5.700 1.00 86.44 312 PRO A O 1
ATOM 2463 N N . GLU A 1 313 ? 13.393 -49.596 4.391 1.00 86.06 313 GLU A N 1
ATOM 2464 C CA . GLU A 1 313 ? 13.828 -50.360 3.210 1.00 86.06 313 GLU A CA 1
ATOM 2465 C C . GLU A 1 313 ? 15.171 -49.836 2.680 1.00 86.06 313 GLU A C 1
ATOM 2467 O O . GLU A 1 313 ? 16.106 -50.615 2.498 1.00 86.06 313 GLU A O 1
ATOM 2472 N N . LEU A 1 314 ? 15.299 -48.513 2.524 1.00 87.94 314 LEU A N 1
ATOM 2473 C CA . LEU A 1 314 ? 16.509 -47.827 2.060 1.00 87.94 314 LEU A CA 1
ATOM 2474 C C . LEU A 1 314 ? 17.743 -48.175 2.911 1.00 87.94 314 LEU A C 1
ATOM 2476 O O . LEU A 1 314 ? 18.757 -48.598 2.353 1.00 87.94 314 LEU A O 1
ATOM 2480 N N . TYR A 1 315 ? 17.629 -48.103 4.241 1.00 85.12 315 TYR A N 1
ATOM 2481 C CA . TYR A 1 315 ? 18.715 -48.482 5.152 1.00 85.12 315 TYR A CA 1
ATOM 2482 C C . TYR A 1 315 ? 18.951 -50.002 5.198 1.00 85.12 315 TYR A C 1
ATOM 2484 O O . TYR A 1 315 ? 20.102 -50.431 5.288 1.00 85.12 315 TYR A O 1
ATOM 2492 N N . SER A 1 316 ? 17.906 -50.834 5.090 1.00 88.69 316 SER A N 1
ATOM 2493 C CA . SER A 1 316 ? 18.052 -52.301 5.076 1.00 88.69 316 SER A CA 1
ATOM 2494 C C . SER A 1 316 ? 18.782 -52.832 3.835 1.00 88.69 316 SER A C 1
ATOM 2496 O O . SER A 1 316 ? 19.486 -53.837 3.916 1.00 88.69 316 SER A O 1
ATOM 2498 N N . GLU A 1 317 ? 18.662 -52.130 2.704 1.00 89.81 317 GLU A N 1
ATOM 2499 C CA . GLU A 1 317 ? 19.368 -52.433 1.454 1.00 89.81 317 GLU A CA 1
ATOM 2500 C C . GLU A 1 317 ? 20.751 -51.759 1.361 1.00 89.81 317 GLU A C 1
ATOM 2502 O O . GLU A 1 317 ? 21.453 -51.936 0.365 1.00 89.81 317 GLU A O 1
ATOM 2507 N N . GLY A 1 318 ? 21.161 -50.993 2.381 1.00 88.31 318 GLY A N 1
ATOM 2508 C CA . GLY A 1 318 ? 22.438 -50.274 2.392 1.00 88.31 318 GLY A CA 1
ATOM 2509 C C . GLY A 1 318 ? 22.527 -49.165 1.338 1.00 88.31 318 GLY A C 1
ATOM 2510 O O . GLY A 1 318 ? 23.605 -48.929 0.794 1.00 88.31 318 GLY A O 1
ATOM 2511 N N . ARG A 1 319 ? 21.398 -48.521 1.013 1.00 86.50 319 ARG A N 1
ATOM 2512 C CA . ARG A 1 319 ? 21.326 -47.382 0.086 1.00 86.50 319 ARG A CA 1
ATOM 2513 C C . ARG A 1 319 ? 21.257 -46.063 0.847 1.00 86.50 319 ARG A C 1
ATOM 2515 O O . ARG A 1 319 ? 20.708 -46.002 1.941 1.00 86.50 319 ARG A O 1
ATOM 2522 N N . ASP A 1 320 ? 21.736 -45.001 0.211 1.00 88.12 320 ASP A N 1
ATOM 2523 C CA . ASP A 1 320 ? 21.620 -43.631 0.709 1.00 88.12 320 ASP A CA 1
ATOM 2524 C C . ASP A 1 320 ? 20.353 -42.929 0.188 1.00 88.12 320 ASP A C 1
ATOM 2526 O O . ASP A 1 320 ? 19.760 -43.317 -0.826 1.00 88.12 320 ASP A O 1
ATOM 2530 N N . PHE A 1 321 ? 19.962 -41.844 0.861 1.00 90.06 321 PHE A N 1
ATOM 2531 C CA . PHE A 1 321 ? 19.022 -40.864 0.311 1.00 90.06 321 PHE A CA 1
ATOM 2532 C C . PHE A 1 321 ? 19.551 -40.263 -1.001 1.00 90.06 321 PHE A C 1
ATOM 2534 O O . PHE A 1 321 ? 20.757 -40.203 -1.230 1.00 90.06 321 PHE A O 1
ATOM 2541 N N . CYS A 1 322 ? 18.659 -39.739 -1.849 1.00 87.81 322 CYS A N 1
ATOM 2542 C CA . CYS A 1 322 ? 19.112 -38.885 -2.949 1.00 87.81 322 CYS A CA 1
ATOM 2543 C C . CYS A 1 322 ? 19.666 -37.549 -2.415 1.00 87.81 322 CYS A C 1
ATOM 2545 O O . CYS A 1 322 ? 19.349 -37.153 -1.290 1.00 87.81 322 CYS A O 1
ATOM 2547 N N . ASP A 1 323 ? 20.444 -36.835 -3.234 1.00 85.50 323 ASP A N 1
ATOM 2548 C CA . ASP A 1 323 ? 21.158 -35.607 -2.842 1.00 85.50 323 ASP A CA 1
ATOM 2549 C C . ASP A 1 323 ? 20.266 -34.572 -2.127 1.00 85.50 323 ASP A C 1
ATOM 2551 O O . ASP A 1 323 ? 20.655 -33.997 -1.108 1.00 85.50 323 ASP A O 1
ATOM 2555 N N . ASP A 1 324 ? 19.045 -34.358 -2.628 1.00 81.31 324 ASP A N 1
ATOM 2556 C CA . ASP A 1 324 ? 18.069 -33.459 -2.007 1.00 81.31 324 ASP A CA 1
ATOM 2557 C C . ASP A 1 324 ? 17.527 -34.008 -0.681 1.00 81.31 324 ASP A C 1
ATOM 2559 O O . ASP A 1 324 ? 17.489 -33.279 0.309 1.00 81.31 324 ASP A O 1
ATOM 2563 N N . GLY A 1 325 ? 17.162 -35.293 -0.627 1.00 85.69 325 GLY A N 1
ATOM 2564 C CA . GLY A 1 325 ? 16.682 -35.944 0.594 1.00 85.69 325 GLY A CA 1
ATOM 2565 C C . GLY A 1 325 ? 17.717 -35.898 1.718 1.00 85.69 325 GLY A C 1
ATOM 2566 O O . GLY A 1 325 ? 17.389 -35.494 2.833 1.00 85.69 325 GLY A O 1
ATOM 2567 N N . TYR A 1 326 ? 18.979 -36.206 1.401 1.00 86.75 326 TYR A N 1
ATOM 2568 C CA . TYR A 1 326 ? 20.105 -36.087 2.328 1.00 86.75 326 TYR A CA 1
ATOM 2569 C C . TYR A 1 326 ? 20.293 -34.639 2.802 1.00 86.75 326 TYR A C 1
ATOM 2571 O O . TYR A 1 326 ? 20.417 -34.382 4.000 1.00 86.75 326 TYR A O 1
ATOM 2579 N N . ARG A 1 327 ? 20.265 -33.669 1.878 1.00 82.06 327 ARG A N 1
ATOM 2580 C CA . ARG A 1 327 ? 20.432 -32.243 2.195 1.00 82.06 327 ARG A CA 1
ATOM 2581 C C . ARG A 1 327 ? 19.331 -31.714 3.116 1.00 82.06 327 ARG A C 1
ATOM 2583 O O . ARG A 1 327 ? 19.639 -30.969 4.046 1.00 82.06 327 ARG A O 1
ATOM 2590 N N . PHE A 1 328 ? 18.073 -32.089 2.886 1.00 84.75 328 PHE A N 1
ATOM 2591 C CA . PHE A 1 328 ? 16.954 -31.670 3.734 1.00 84.75 328 PHE A CA 1
ATOM 2592 C C . PHE A 1 328 ? 16.981 -32.367 5.102 1.00 84.75 328 PHE A C 1
ATOM 2594 O O . PHE A 1 328 ? 16.809 -31.697 6.121 1.00 84.75 328 PHE A O 1
ATOM 2601 N N . ALA A 1 329 ? 17.288 -33.670 5.143 1.00 82.81 329 ALA A N 1
ATOM 2602 C CA . ALA A 1 329 ? 17.481 -34.406 6.392 1.00 82.81 329 ALA A CA 1
ATOM 2603 C C . ALA A 1 329 ? 18.592 -33.777 7.248 1.00 82.81 329 ALA A C 1
ATOM 2605 O O . ALA A 1 329 ? 18.371 -33.475 8.419 1.00 82.81 329 ALA A O 1
ATOM 2606 N N . ALA A 1 330 ? 19.757 -33.488 6.659 1.00 83.00 330 ALA A N 1
ATOM 2607 C CA . ALA A 1 330 ? 20.862 -32.842 7.362 1.00 83.00 330 ALA A CA 1
ATOM 2608 C C . ALA A 1 330 ? 20.459 -31.473 7.945 1.00 83.00 330 ALA A C 1
ATOM 2610 O O . ALA A 1 330 ? 20.758 -31.180 9.098 1.00 83.00 330 ALA A O 1
ATOM 2611 N N . GLN A 1 331 ? 19.716 -30.648 7.201 1.00 78.44 331 GLN A N 1
ATOM 2612 C CA . GLN A 1 331 ? 19.277 -29.331 7.684 1.00 78.44 331 GLN A CA 1
ATOM 2613 C C . GLN A 1 331 ? 18.267 -29.393 8.843 1.00 78.44 331 GLN A C 1
ATOM 2615 O O . GLN A 1 331 ? 18.303 -28.528 9.719 1.00 78.44 331 GLN A O 1
ATOM 2620 N N . GLY A 1 332 ? 17.362 -30.377 8.855 1.00 76.81 332 GLY A N 1
ATOM 2621 C CA . GLY A 1 332 ? 16.337 -30.514 9.897 1.00 76.81 332 GLY A CA 1
ATOM 2622 C C . GLY A 1 332 ? 16.765 -31.336 11.116 1.00 76.81 332 GLY A C 1
ATOM 2623 O O . GLY A 1 332 ? 16.423 -30.990 12.247 1.00 76.81 332 GLY A O 1
ATOM 2624 N N . LEU A 1 333 ? 17.516 -32.419 10.894 1.00 82.56 333 LEU A N 1
ATOM 2625 C CA . LEU A 1 333 ? 17.627 -33.540 11.834 1.00 82.56 333 LEU A CA 1
ATOM 2626 C C . LEU A 1 333 ? 19.032 -33.746 12.417 1.00 82.56 333 LEU A C 1
ATOM 2628 O O . LEU A 1 333 ? 19.141 -34.339 13.483 1.00 82.56 333 LEU A O 1
ATOM 2632 N N . GLN A 1 334 ? 20.104 -33.203 11.820 1.00 81.56 334 GLN A N 1
ATOM 2633 C CA . GLN A 1 334 ? 21.502 -33.482 12.229 1.00 81.56 334 GLN A CA 1
ATOM 2634 C C . GLN A 1 334 ? 21.882 -33.102 13.681 1.00 81.56 334 GLN A C 1
ATOM 2636 O O . GLN A 1 334 ? 22.989 -33.389 14.131 1.00 81.56 334 GLN A O 1
ATOM 2641 N N . HIS A 1 335 ? 21.013 -32.380 14.392 1.00 80.75 335 HIS A N 1
ATOM 2642 C CA . HIS A 1 335 ? 21.209 -31.950 15.783 1.00 80.75 335 HIS A CA 1
ATOM 2643 C C . HIS A 1 335 ? 20.148 -32.511 16.738 1.00 80.75 335 HIS A C 1
ATOM 2645 O O . HIS A 1 335 ? 20.081 -32.083 17.892 1.00 80.75 335 HIS A O 1
ATOM 2651 N N . LEU A 1 336 ? 19.289 -33.404 16.248 1.00 84.19 336 LEU A N 1
ATOM 2652 C CA . LEU A 1 336 ? 18.215 -34.045 16.989 1.00 84.19 336 LEU A CA 1
ATOM 2653 C C . LEU A 1 336 ? 18.573 -35.520 17.180 1.00 84.19 336 LEU A C 1
ATOM 2655 O O . LEU A 1 336 ? 19.072 -36.168 16.267 1.00 84.19 336 LEU A O 1
ATOM 2659 N N . HIS A 1 337 ? 18.334 -36.037 18.380 1.00 82.94 337 HIS A N 1
ATOM 2660 C CA . HIS A 1 337 ? 18.600 -37.430 18.721 1.00 82.94 337 HIS A CA 1
ATOM 2661 C C . HIS A 1 337 ? 17.408 -38.005 19.470 1.00 82.94 337 HIS A C 1
ATOM 2663 O O . HIS A 1 337 ? 17.029 -37.466 20.516 1.00 82.94 337 HIS A O 1
ATOM 2669 N N . MET A 1 338 ? 16.835 -39.097 18.965 1.00 84.44 338 MET A N 1
ATOM 2670 C CA . MET A 1 338 ? 15.849 -39.859 19.718 1.00 84.44 338 MET A CA 1
ATOM 2671 C C . MET A 1 338 ? 16.547 -40.708 20.785 1.00 84.44 338 MET A C 1
ATOM 2673 O O . MET A 1 338 ? 17.622 -41.274 20.574 1.00 84.44 338 MET A O 1
ATOM 2677 N N . ARG A 1 339 ? 15.945 -40.782 21.970 1.00 83.06 339 ARG A N 1
ATOM 2678 C CA . ARG A 1 339 ? 16.328 -41.721 23.027 1.00 83.06 339 ARG A CA 1
ATOM 2679 C C . ARG A 1 339 ? 15.480 -42.989 22.945 1.00 83.06 339 ARG A C 1
ATOM 2681 O O . ARG A 1 339 ? 14.441 -43.027 22.296 1.00 83.06 339 ARG A O 1
ATOM 2688 N N . ALA A 1 340 ? 15.888 -44.026 23.675 1.00 81.00 340 ALA A N 1
ATOM 2689 C CA . ALA A 1 340 ? 15.170 -45.304 23.734 1.00 81.00 340 ALA A CA 1
ATOM 2690 C C . ALA A 1 340 ? 13.729 -45.210 24.296 1.00 81.00 340 ALA A C 1
ATOM 2692 O O . ALA A 1 340 ? 12.964 -46.160 24.163 1.00 81.00 340 ALA A O 1
ATOM 2693 N N . ASP A 1 341 ? 13.360 -44.087 24.918 1.00 81.62 341 ASP A N 1
ATOM 2694 C CA . ASP A 1 341 ? 12.006 -43.762 25.389 1.00 81.62 341 ASP A CA 1
ATOM 2695 C C . ASP A 1 341 ? 11.172 -42.964 24.360 1.00 81.62 341 ASP A C 1
ATOM 2697 O O . ASP A 1 341 ? 10.092 -42.483 24.692 1.00 81.62 341 ASP A O 1
ATOM 2701 N N . GLN A 1 342 ? 11.667 -42.828 23.124 1.00 79.25 342 GLN A N 1
ATOM 2702 C CA . GLN A 1 342 ? 11.110 -42.019 22.031 1.00 79.25 342 GLN A CA 1
ATOM 2703 C C . GLN A 1 342 ? 11.098 -40.497 22.273 1.00 79.25 342 GLN A C 1
ATOM 2705 O O . GLN A 1 342 ? 10.611 -39.749 21.425 1.00 79.25 342 GLN A O 1
ATOM 2710 N N . SER A 1 343 ? 11.685 -40.000 23.369 1.00 81.88 343 SER A N 1
ATOM 2711 C CA . SER A 1 343 ? 11.890 -38.558 23.549 1.00 81.88 343 SER A CA 1
ATOM 2712 C C . SER A 1 343 ? 13.010 -38.058 22.630 1.00 81.88 343 SER A C 1
ATOM 2714 O O . SER A 1 343 ? 14.078 -38.673 22.540 1.00 81.88 343 SER A O 1
ATOM 2716 N N . VAL A 1 344 ? 12.788 -36.935 21.940 1.00 83.38 344 VAL A N 1
ATOM 2717 C CA . VAL A 1 344 ? 13.785 -36.343 21.035 1.00 83.38 344 VAL A CA 1
ATOM 2718 C C . VAL A 1 344 ? 14.466 -35.161 21.710 1.00 83.38 344 VAL A C 1
ATOM 2720 O O . VAL A 1 344 ? 13.814 -34.290 22.278 1.00 83.38 344 VAL A O 1
ATOM 2723 N N . HIS A 1 345 ? 15.796 -35.118 21.648 1.00 83.44 345 HIS A N 1
ATOM 2724 C CA . HIS A 1 345 ? 16.610 -34.099 22.312 1.00 83.44 345 HIS A CA 1
ATOM 2725 C C . HIS A 1 345 ? 17.466 -33.343 21.304 1.00 83.44 345 HIS A C 1
ATOM 2727 O O . HIS A 1 345 ? 18.091 -33.958 20.441 1.00 83.44 345 HIS A O 1
ATOM 2733 N N . GLN A 1 346 ? 17.549 -32.017 21.439 1.00 82.88 346 GLN A N 1
ATOM 2734 C CA . GLN A 1 346 ? 18.547 -31.232 20.720 1.00 82.88 346 GLN A CA 1
ATOM 2735 C C . GLN A 1 346 ? 19.880 -31.238 21.481 1.00 82.88 346 GLN A C 1
ATOM 2737 O O . GLN A 1 346 ? 19.929 -30.825 22.642 1.00 82.88 346 GLN A O 1
ATOM 2742 N N . LEU A 1 347 ? 20.966 -31.608 20.797 1.00 68.25 347 LEU A N 1
ATOM 2743 C CA . LEU A 1 347 ? 22.334 -31.369 21.266 1.00 68.25 347 LEU A CA 1
ATOM 2744 C C . LEU A 1 347 ? 22.871 -30.054 20.680 1.00 68.25 347 LEU A C 1
ATOM 2746 O O . LEU A 1 347 ? 22.889 -29.862 19.463 1.00 68.25 347 LEU A O 1
ATOM 2750 N N . ARG A 1 348 ? 23.312 -29.137 21.548 1.00 58.19 348 ARG A N 1
ATOM 2751 C CA . ARG A 1 348 ? 23.984 -27.882 21.174 1.00 58.19 348 ARG A CA 1
ATOM 2752 C C . ARG A 1 348 ? 25.408 -27.900 21.730 1.00 58.19 348 ARG A C 1
ATOM 2754 O O . ARG A 1 348 ? 25.640 -27.445 22.832 1.00 58.19 348 ARG A O 1
ATOM 2761 N N . THR A 1 349 ? 26.342 -28.440 20.946 1.00 50.75 349 THR A N 1
ATOM 2762 C CA . THR A 1 349 ? 27.763 -28.618 21.322 1.00 50.75 349 THR A CA 1
ATOM 2763 C C . THR A 1 349 ? 27.978 -29.443 22.608 1.00 50.75 349 THR A C 1
ATOM 2765 O O . THR A 1 349 ? 27.055 -30.063 23.129 1.00 50.75 349 THR A O 1
ATOM 2768 N N . VAL A 1 350 ? 29.237 -29.582 23.039 1.00 47.16 350 VAL A N 1
ATOM 2769 C CA . VAL A 1 350 ? 29.679 -30.578 24.040 1.00 47.16 350 VAL A CA 1
ATOM 2770 C C . VAL A 1 350 ? 29.400 -30.134 25.489 1.00 47.16 350 VAL A C 1
ATOM 2772 O O . VAL A 1 350 ? 29.560 -30.930 26.410 1.00 47.16 350 VAL A O 1
ATOM 2775 N N . GLU A 1 351 ? 28.976 -28.884 25.701 1.00 46.88 351 GLU A N 1
ATOM 2776 C CA . GLU A 1 351 ? 28.877 -28.261 27.033 1.00 46.88 351 GLU A CA 1
ATOM 2777 C C . GLU A 1 351 ? 27.439 -27.916 27.484 1.00 46.88 351 GLU A C 1
ATOM 2779 O O . GLU A 1 351 ? 27.246 -27.628 28.666 1.00 46.88 351 GLU A O 1
ATOM 2784 N N . ASP A 1 352 ? 26.421 -27.989 26.611 1.00 51.50 352 ASP A N 1
ATOM 2785 C CA . ASP A 1 352 ? 25.018 -27.747 26.997 1.00 51.50 352 ASP A CA 1
ATOM 2786 C C . ASP A 1 352 ? 24.287 -29.017 27.469 1.00 51.50 352 ASP A C 1
ATOM 2788 O O . ASP A 1 352 ? 24.464 -30.125 26.954 1.00 51.50 352 ASP A O 1
ATOM 2792 N N . PHE A 1 353 ? 23.358 -28.830 28.411 1.00 54.44 353 PHE A N 1
ATOM 2793 C CA . PHE A 1 353 ? 22.407 -29.868 28.807 1.00 54.44 353 PHE A CA 1
ATOM 2794 C C . PHE A 1 353 ? 21.428 -30.180 27.653 1.00 54.44 353 PHE A C 1
ATOM 2796 O O . PHE A 1 353 ? 20.842 -29.249 27.094 1.00 54.44 353 PHE A O 1
ATOM 2803 N N . PRO A 1 354 ? 21.186 -31.464 27.313 1.00 68.31 354 PRO A N 1
ATOM 2804 C CA . PRO A 1 354 ? 20.271 -31.843 26.236 1.00 68.31 354 PRO A CA 1
ATOM 2805 C C . PRO A 1 354 ? 18.845 -31.344 26.503 1.00 68.31 354 PRO A C 1
ATOM 2807 O O . PRO A 1 354 ? 18.283 -31.591 27.572 1.00 68.31 354 PRO A O 1
ATOM 2810 N N . GLN A 1 355 ? 18.261 -30.660 25.516 1.00 77.00 355 GLN A N 1
ATOM 2811 C CA . GLN A 1 355 ? 16.920 -30.077 25.599 1.00 77.00 355 GLN A CA 1
ATOM 2812 C C . GLN A 1 355 ? 15.894 -30.959 24.884 1.00 77.00 355 GLN A C 1
ATOM 2814 O O . GLN A 1 355 ? 16.011 -31.179 23.680 1.00 77.00 355 GLN A O 1
ATOM 2819 N N . GLU A 1 356 ? 14.870 -31.401 25.613 1.00 82.44 356 GLU A N 1
ATOM 2820 C CA . GLU A 1 356 ? 13.749 -32.173 25.071 1.00 82.44 356 GLU A CA 1
ATOM 2821 C C . GLU A 1 356 ? 12.876 -31.312 24.142 1.00 82.44 356 GLU A C 1
ATOM 2823 O O . GLU A 1 356 ? 12.463 -30.200 24.497 1.00 82.44 356 GLU A O 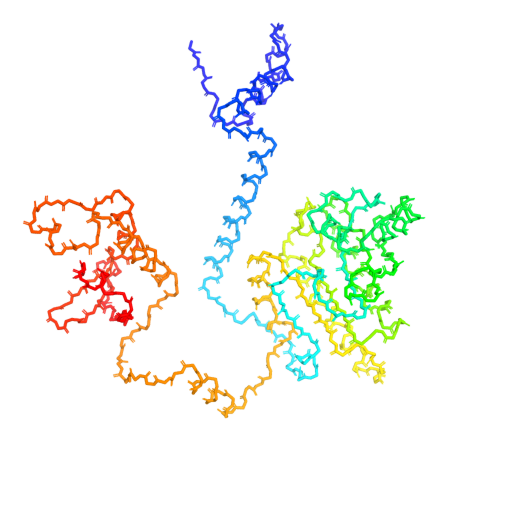1
ATOM 2828 N N . MET A 1 357 ? 12.606 -31.841 22.950 1.00 80.56 357 MET A N 1
ATOM 2829 C CA . MET A 1 357 ? 11.856 -31.208 21.872 1.00 80.56 357 MET A CA 1
ATOM 2830 C C . MET A 1 357 ? 10.584 -32.006 21.585 1.00 80.56 357 MET A C 1
ATOM 2832 O O . MET A 1 357 ? 10.642 -33.212 21.357 1.00 80.56 357 MET A O 1
ATOM 2836 N N . ASP A 1 358 ? 9.449 -31.318 21.535 1.00 80.06 358 ASP A N 1
ATOM 2837 C CA . ASP A 1 358 ? 8.189 -31.875 21.055 1.00 80.06 358 ASP A CA 1
ATOM 2838 C C . ASP A 1 358 ? 8.182 -31.809 19.521 1.00 80.06 358 ASP A C 1
ATOM 2840 O O . ASP A 1 358 ? 8.091 -30.723 18.938 1.00 80.06 358 ASP A O 1
ATOM 2844 N N . ILE A 1 359 ? 8.362 -32.963 18.869 1.00 78.00 359 ILE A N 1
ATOM 2845 C CA . ILE A 1 359 ? 8.271 -33.095 17.410 1.00 78.00 359 ILE A CA 1
ATOM 2846 C C . ILE A 1 359 ? 6.843 -33.516 17.052 1.00 78.00 359 ILE A C 1
ATOM 2848 O O . ILE A 1 359 ? 6.433 -34.627 17.395 1.00 78.00 359 ILE A O 1
ATOM 2852 N N . PRO A 1 360 ? 6.086 -32.678 16.320 1.00 71.75 360 PRO A N 1
ATOM 2853 C CA . PRO A 1 360 ? 4.727 -33.008 15.924 1.00 71.75 360 PRO A CA 1
A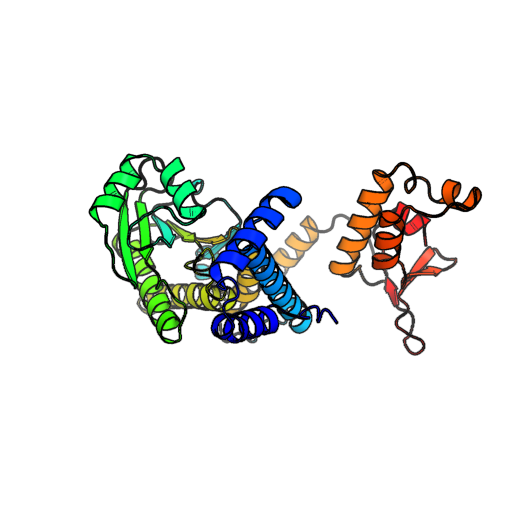TOM 2854 C C . PRO A 1 360 ? 4.627 -34.329 15.146 1.00 71.75 360 PRO A C 1
ATOM 2856 O O . PRO A 1 360 ? 5.314 -34.541 14.149 1.00 71.75 360 PRO A O 1
ATOM 2859 N N . VAL A 1 361 ? 3.663 -35.173 15.529 1.00 72.94 361 VAL A N 1
ATOM 2860 C CA . VAL A 1 361 ? 3.368 -36.484 14.899 1.00 72.94 361 VAL A CA 1
ATOM 2861 C C . VAL A 1 361 ? 3.003 -36.373 13.401 1.00 72.94 361 VAL A C 1
ATOM 2863 O O . VAL A 1 361 ? 2.979 -37.364 12.678 1.00 72.94 361 VAL A O 1
ATOM 2866 N N . VAL A 1 362 ? 2.760 -35.158 12.894 1.00 72.75 362 VAL A N 1
ATOM 2867 C CA . VAL A 1 362 ? 2.594 -34.868 11.455 1.00 72.75 362 VAL A CA 1
ATOM 2868 C C . VAL A 1 362 ? 3.887 -35.015 10.633 1.00 72.75 362 VAL A C 1
ATOM 2870 O O . VAL A 1 362 ? 3.825 -34.926 9.400 1.00 72.75 362 VAL A O 1
ATOM 2873 N N . PHE A 1 363 ? 5.021 -35.289 11.289 1.00 82.31 363 PHE A N 1
ATOM 2874 C CA . PHE A 1 363 ? 6.331 -35.564 10.691 1.00 82.31 363 PHE A CA 1
ATOM 2875 C C . PHE A 1 363 ? 6.786 -37.033 10.906 1.00 82.31 363 PHE A C 1
ATOM 2877 O O . PHE A 1 363 ? 7.791 -37.284 11.576 1.00 82.31 363 PHE A O 1
ATOM 2884 N N . PRO A 1 364 ? 6.047 -38.034 10.381 1.00 80.06 364 PRO A N 1
ATOM 2885 C CA . PRO A 1 364 ? 6.332 -39.446 10.627 1.00 80.06 364 PRO A CA 1
ATOM 2886 C C . PRO A 1 364 ? 7.641 -39.936 9.995 1.00 80.06 364 PRO A C 1
ATOM 2888 O O . PRO A 1 364 ? 8.300 -40.765 10.604 1.00 80.06 364 PRO A O 1
ATOM 2891 N N . LEU A 1 365 ? 8.048 -39.428 8.825 1.00 83.75 365 LEU A N 1
ATOM 2892 C CA . LEU A 1 365 ? 9.297 -39.840 8.161 1.00 83.75 365 LEU A CA 1
ATOM 2893 C C . LEU A 1 365 ? 10.520 -39.222 8.856 1.00 83.75 365 LEU A C 1
ATOM 2895 O O . LEU A 1 365 ? 11.594 -39.809 8.902 1.00 83.75 365 LEU A O 1
ATOM 2899 N N . SER A 1 366 ? 10.342 -38.037 9.436 1.00 85.81 366 SER A N 1
ATOM 2900 C CA . SER A 1 366 ? 11.328 -37.359 10.280 1.00 85.81 366 SER A CA 1
ATOM 2901 C C . SER A 1 366 ? 11.547 -38.112 11.590 1.00 85.81 366 SER A C 1
ATOM 2903 O O . SER A 1 366 ? 12.680 -38.237 12.035 1.00 85.81 366 SER A O 1
ATOM 2905 N N . LEU A 1 367 ? 10.470 -38.636 12.187 1.00 85.94 367 LEU A N 1
ATOM 2906 C CA . LEU A 1 367 ? 10.536 -39.512 13.360 1.00 85.94 367 LEU A CA 1
ATOM 2907 C C . LEU A 1 367 ? 11.070 -40.913 13.020 1.00 85.94 367 LEU A C 1
ATOM 2909 O O . LEU A 1 367 ? 11.719 -41.513 13.860 1.00 85.94 367 LEU A O 1
ATOM 2913 N N . GLU A 1 368 ? 10.828 -41.430 11.813 1.00 87.50 368 GLU A N 1
ATOM 2914 C CA . GLU A 1 368 ? 11.335 -42.734 11.348 1.00 87.50 368 GLU A CA 1
ATOM 2915 C C . GLU A 1 368 ? 12.834 -42.716 10.986 1.00 87.50 368 GLU A C 1
ATOM 2917 O O . GLU A 1 368 ? 13.467 -43.769 10.939 1.00 87.50 368 GLU A O 1
ATOM 2922 N N . LEU A 1 369 ? 13.411 -41.531 10.747 1.00 87.12 369 LEU A N 1
ATOM 2923 C CA . LEU A 1 369 ? 14.848 -41.337 10.509 1.00 87.12 369 LEU A CA 1
ATOM 2924 C C . LEU A 1 369 ? 15.672 -41.103 11.793 1.00 87.12 369 LEU A C 1
ATOM 2926 O O . LEU A 1 369 ? 16.899 -41.216 11.753 1.00 87.12 369 LEU A O 1
ATOM 2930 N N . LEU A 1 370 ? 15.022 -40.720 12.896 1.00 85.81 370 LEU A N 1
ATOM 2931 C CA . LEU A 1 370 ? 15.662 -40.396 14.180 1.00 85.81 370 LEU A CA 1
ATOM 2932 C C . LEU A 1 370 ? 15.875 -41.619 15.086 1.00 85.81 370 LEU A C 1
ATOM 2934 O O . LEU A 1 370 ? 16.746 -41.481 15.979 1.00 85.81 370 LEU A O 1
#

Foldseek 3Di:
DDPDDPDPVVVVVVQVVCVVVPDDHPVVVQVVQQVVCCVPPVDGVVRVVVVVVVVVVVVVLVVVCVVPVDLPPDDAPDDADPQLVQAEDEDQDLQLADQWQEEEAEAAQQLPQPFPNSVVQPVQQDPVQVVVSNVRHRDDALDWDKDASRRGSHGIYIYHHQDLEDDPCSLVSLLSSLLVVQVVCQVVLIQEYEYEQYCCTPSVPDLLSSLVSNLVSSLVVVVVCVVVVNDGSHSHYYYYYNDPSSVVSNVSCCCNRNNHDPQDPVNVVVCCVVVDDDDDDDPAAEDDVVLVVLLVQLQVCLVVDPQNVDPVVCVVVVHDGPPSNVVSLCVNPVQWDADPVRFIWGDDDDPDDTGTHDDDPVRVSNSVVD

Organism: NCBI:txid565426

pLDDT: mean 76.22, std 19.74, range [29.33, 98.62]